Protein AF-A0A847W8N1-F1 (afdb_monomer)

Mean predicted aligned error: 19.08 Å

Structure (mmCIF, N/CA/C/O backbone):
data_AF-A0A847W8N1-F1
#
_entry.id   AF-A0A847W8N1-F1
#
loop_
_atom_site.group_PDB
_atom_site.id
_atom_site.type_symbol
_atom_site.label_atom_id
_atom_site.label_alt_id
_atom_site.label_comp_id
_atom_site.label_asym_id
_atom_site.label_entity_id
_atom_site.label_seq_id
_atom_site.pdbx_PDB_ins_code
_atom_site.Cartn_x
_atom_site.Cartn_y
_atom_site.Cartn_z
_atom_site.occupancy
_atom_site.B_iso_or_equiv
_atom_site.auth_seq_id
_atom_site.auth_comp_id
_atom_site.auth_asym_id
_atom_site.auth_atom_id
_atom_site.pdbx_PDB_model_num
ATOM 1 N N . MET A 1 1 ? -58.726 6.977 2.976 1.00 44.12 1 MET A N 1
ATOM 2 C CA . MET A 1 1 ? -58.778 5.597 3.512 1.00 44.12 1 MET A CA 1
ATOM 3 C C . MET A 1 1 ? -57.355 5.112 3.770 1.00 44.12 1 MET A C 1
ATOM 5 O O . MET A 1 1 ? -56.585 5.093 2.819 1.00 44.12 1 MET A O 1
ATOM 9 N N . PRO A 1 2 ? -56.977 4.783 5.018 1.00 51.75 2 PRO A N 1
ATOM 10 C CA . PRO A 1 2 ? -55.623 4.359 5.371 1.00 51.75 2 PRO A CA 1
ATOM 11 C C . PRO A 1 2 ? -55.558 2.843 5.627 1.00 51.75 2 PRO A C 1
ATOM 13 O O . PRO A 1 2 ? -56.457 2.283 6.257 1.00 51.75 2 PRO A O 1
ATOM 16 N N . 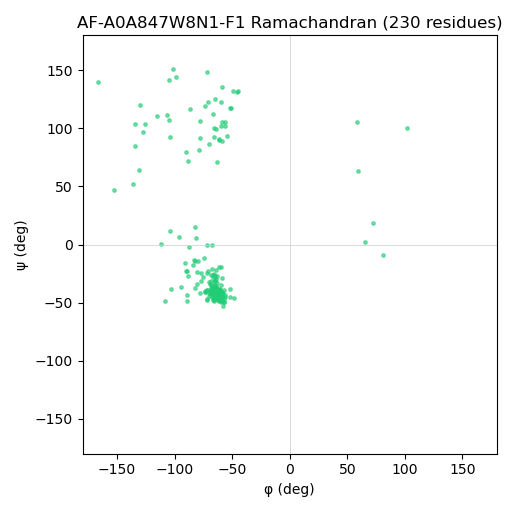ARG A 1 3 ? -54.483 2.159 5.214 1.00 38.06 3 ARG A N 1
ATOM 17 C CA . ARG A 1 3 ? -54.223 0.779 5.659 1.00 38.06 3 ARG A CA 1
ATOM 18 C C . ARG A 1 3 ? -52.762 0.562 6.072 1.00 38.06 3 ARG A C 1
ATOM 20 O O . ARG A 1 3 ? -51.872 0.432 5.249 1.00 38.06 3 ARG A O 1
ATOM 27 N N . LYS A 1 4 ? -52.626 0.516 7.402 1.00 44.75 4 LYS A N 1
ATOM 28 C CA . LYS A 1 4 ? -51.740 -0.281 8.268 1.00 44.75 4 LYS A CA 1
ATOM 29 C C . LYS A 1 4 ? -50.213 -0.191 8.114 1.00 44.75 4 LYS A C 1
ATOM 31 O O . LYS A 1 4 ? -49.600 -0.887 7.318 1.00 44.75 4 LYS A O 1
ATOM 36 N N . ARG A 1 5 ? -49.618 0.510 9.094 1.00 47.19 5 ARG A N 1
ATOM 37 C CA . ARG A 1 5 ? -48.349 0.129 9.744 1.00 47.19 5 ARG A CA 1
ATOM 38 C C . ARG A 1 5 ? -48.407 -1.338 10.166 1.00 47.19 5 ARG A C 1
ATOM 40 O O . ARG A 1 5 ? -49.353 -1.718 10.857 1.00 47.19 5 ARG A O 1
ATOM 47 N N . ASN A 1 6 ? -47.368 -2.098 9.841 1.00 37.38 6 ASN A N 1
ATOM 48 C CA . ASN A 1 6 ? -47.071 -3.351 10.516 1.00 37.38 6 ASN A CA 1
ATOM 49 C C . ASN A 1 6 ? -45.846 -3.125 11.407 1.00 37.38 6 ASN A C 1
ATOM 51 O O . ASN A 1 6 ? -44.753 -2.830 10.931 1.00 37.38 6 ASN A O 1
ATOM 55 N N . THR A 1 7 ? -46.079 -3.162 12.713 1.00 51.94 7 THR A N 1
ATOM 56 C CA . THR A 1 7 ? -45.054 -3.255 13.746 1.00 51.94 7 THR A CA 1
ATOM 57 C C . THR A 1 7 ? -45.001 -4.702 14.216 1.00 51.94 7 THR A C 1
ATOM 59 O O . THR A 1 7 ? -46.042 -5.355 14.275 1.00 51.94 7 THR A O 1
ATOM 62 N N . LYS A 1 8 ? -43.805 -5.110 14.657 1.00 43.88 8 LYS A N 1
ATOM 63 C CA . LYS A 1 8 ? -43.441 -6.339 15.386 1.00 43.88 8 LYS A CA 1
ATOM 64 C C . LYS A 1 8 ? -42.800 -7.419 14.525 1.00 43.88 8 LYS A C 1
ATOM 66 O O . LYS A 1 8 ? -43.501 -8.255 13.993 1.00 43.88 8 LYS A O 1
ATOM 71 N N . ASP A 1 9 ? -41.474 -7.469 14.620 1.00 46.38 9 ASP A N 1
ATOM 72 C CA . ASP A 1 9 ? -40.727 -8.719 14.754 1.00 46.38 9 ASP A CA 1
ATOM 73 C C . ASP A 1 9 ? -39.674 -8.538 15.857 1.00 46.38 9 ASP A C 1
ATOM 75 O O . ASP A 1 9 ? -38.529 -8.154 15.642 1.00 46.38 9 ASP A O 1
ATOM 79 N N . LYS A 1 10 ? -40.109 -8.748 17.102 1.00 52.22 10 LYS A N 1
ATOM 80 C CA . LYS A 1 10 ? -39.240 -9.006 18.261 1.00 52.22 10 LYS A CA 1
ATOM 81 C C . LYS A 1 10 ? -39.778 -10.235 18.990 1.00 52.22 10 LYS A C 1
ATOM 83 O O . LYS A 1 10 ? -40.238 -10.147 20.121 1.00 52.22 10 LYS A O 1
ATOM 88 N N . HI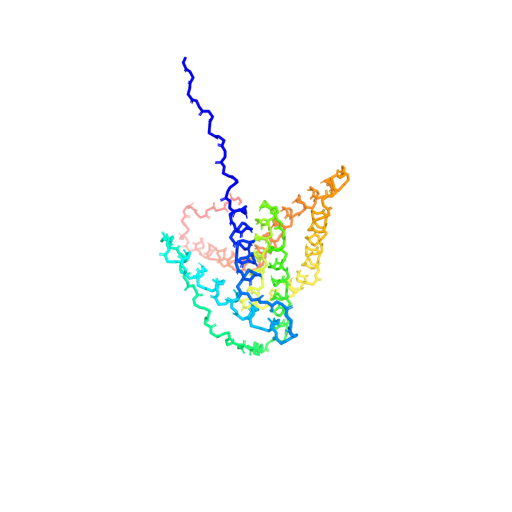S A 1 11 ? -39.758 -11.381 18.317 1.00 49.25 11 HIS A N 1
ATOM 89 C CA . HIS A 1 11 ? -40.086 -12.679 18.912 1.00 49.25 11 HIS A CA 1
ATOM 90 C C . HIS A 1 11 ? -39.077 -13.750 18.470 1.00 49.25 11 HIS A C 1
ATOM 92 O O . HIS A 1 11 ? -39.451 -14.807 17.989 1.00 49.25 11 HIS A O 1
ATOM 98 N N . GLY A 1 12 ? -37.780 -13.475 18.637 1.00 50.53 12 GLY A N 1
ATOM 99 C CA . GLY A 1 12 ? -36.733 -14.507 18.555 1.00 50.53 12 GLY A CA 1
ATOM 100 C C . GLY A 1 12 ? -36.215 -14.929 19.932 1.00 50.53 12 GLY A C 1
ATOM 101 O O . GLY A 1 12 ? -35.989 -16.103 20.193 1.00 50.53 12 GLY A O 1
ATOM 102 N N . THR A 1 13 ? -36.082 -13.977 20.858 1.00 55.59 13 THR A N 1
ATOM 103 C CA . THR A 1 13 ? -35.326 -14.196 22.100 1.00 55.59 13 THR A CA 1
ATOM 104 C C . THR A 1 13 ? -36.201 -14.628 23.280 1.00 55.59 13 THR A C 1
ATOM 106 O O . THR A 1 13 ? -35.797 -15.481 24.060 1.00 55.59 13 THR A O 1
ATOM 109 N N . GLY A 1 14 ? -37.429 -14.109 23.404 1.00 54.16 14 GLY A N 1
ATOM 110 C CA . GLY A 1 14 ? -38.296 -14.388 24.564 1.00 54.16 14 GLY A CA 1
ATOM 111 C C . GLY A 1 14 ? -38.837 -15.823 24.636 1.00 54.16 14 GLY A C 1
ATOM 112 O O . GLY A 1 14 ? -38.996 -16.368 25.726 1.00 54.16 14 GLY A O 1
ATOM 113 N N . ALA A 1 15 ? -39.076 -16.461 23.487 1.00 56.16 15 ALA A N 1
ATOM 114 C CA . ALA A 1 15 ? -39.586 -17.833 23.435 1.00 56.16 15 ALA A CA 1
ATOM 115 C C . ALA A 1 15 ? -38.540 -18.859 23.908 1.00 56.16 15 ALA A C 1
ATOM 117 O O . ALA A 1 15 ? -38.890 -19.833 24.573 1.00 56.16 15 ALA A O 1
ATOM 118 N N . ALA A 1 16 ? -37.256 -18.603 23.639 1.00 58.75 16 ALA A N 1
ATOM 119 C CA . ALA A 1 16 ? -36.157 -19.452 24.093 1.00 58.75 16 ALA A CA 1
ATOM 120 C C . ALA A 1 16 ? -36.001 -19.422 25.624 1.00 58.75 16 ALA A C 1
ATOM 122 O O . ALA A 1 16 ? -35.823 -20.469 26.247 1.00 58.75 16 ALA A O 1
ATOM 123 N N . PHE A 1 17 ? -36.147 -18.247 26.249 1.00 69.56 17 PHE A N 1
ATOM 124 C CA . PHE A 1 17 ? -36.075 -18.123 27.709 1.00 69.56 17 PHE A CA 1
ATOM 125 C C . PHE A 1 17 ? -37.263 -18.785 28.421 1.00 69.56 17 PHE A C 1
ATOM 127 O O . PHE A 1 17 ? -37.068 -19.426 29.451 1.00 69.56 17 PHE A O 1
ATOM 134 N N . LEU A 1 18 ? -38.476 -18.698 27.864 1.00 69.19 18 LEU A N 1
ATOM 135 C CA . LEU A 1 18 ? -39.655 -19.361 28.437 1.00 69.19 18 LEU A CA 1
ATOM 136 C C . LEU A 1 18 ? -39.581 -20.889 28.322 1.00 69.19 18 LEU A C 1
ATOM 138 O O . LEU A 1 18 ? -39.940 -21.584 29.270 1.00 69.19 18 LEU A O 1
ATOM 142 N N . ALA A 1 19 ? -39.064 -21.415 27.208 1.00 70.56 19 ALA A N 1
ATOM 143 C CA . ALA A 1 19 ? -38.835 -22.850 27.054 1.00 70.56 19 ALA A CA 1
ATOM 144 C C . ALA A 1 19 ? -37.790 -23.367 28.060 1.00 70.56 19 ALA A C 1
ATOM 146 O O . ALA A 1 19 ? -38.019 -24.378 28.720 1.00 70.56 19 ALA A O 1
ATOM 147 N N . ALA A 1 20 ? -36.683 -22.640 28.246 1.00 71.50 20 ALA A N 1
ATOM 148 C CA . ALA A 1 20 ? -35.660 -22.993 29.230 1.00 71.50 20 ALA A CA 1
ATOM 149 C C . ALA A 1 20 ? -36.192 -22.947 30.677 1.00 71.50 20 ALA A C 1
ATOM 151 O O . ALA A 1 20 ? -35.906 -23.845 31.469 1.00 71.50 20 ALA A O 1
ATOM 152 N N . ALA A 1 21 ? -37.007 -21.941 31.013 1.00 74.38 21 ALA A N 1
ATOM 153 C CA . ALA A 1 21 ? -37.626 -21.821 32.332 1.00 74.38 21 ALA A CA 1
ATOM 154 C C . ALA A 1 21 ? -38.646 -22.940 32.603 1.00 74.38 21 ALA A C 1
ATOM 156 O O . ALA A 1 21 ? -38.651 -23.514 33.690 1.00 74.38 21 ALA A O 1
ATOM 157 N N . ALA A 1 22 ? -39.469 -23.305 31.613 1.00 77.56 22 ALA A N 1
ATOM 158 C CA . ALA A 1 22 ? -40.431 -24.400 31.743 1.00 77.56 22 ALA A CA 1
ATOM 159 C C . ALA A 1 22 ? -39.737 -25.748 31.994 1.00 77.56 22 ALA A C 1
ATOM 161 O O . ALA A 1 22 ? -40.184 -26.523 32.837 1.00 77.56 22 ALA A O 1
ATOM 162 N N . VAL A 1 23 ? -38.606 -25.999 31.327 1.00 77.44 23 VAL A N 1
ATOM 163 C CA . VAL A 1 23 ? -37.791 -27.202 31.552 1.00 77.44 23 VAL A CA 1
ATOM 164 C C . VAL A 1 23 ? -37.236 -27.236 32.978 1.00 77.44 23 VAL A C 1
ATOM 166 O O . VAL A 1 23 ? -37.316 -28.274 33.627 1.00 77.44 23 VAL A O 1
ATOM 169 N N . TRP A 1 24 ? -36.754 -26.107 33.508 1.00 71.12 24 TRP A N 1
ATOM 170 C CA . TRP A 1 24 ? -36.280 -26.012 34.896 1.00 71.12 24 TRP A CA 1
ATOM 171 C C . TRP A 1 24 ? -37.383 -26.255 35.928 1.00 71.12 24 TRP A C 1
ATOM 173 O O . TRP A 1 24 ? -37.146 -26.925 36.931 1.00 71.12 24 TRP A O 1
ATOM 183 N N . VAL A 1 25 ? -38.594 -25.754 35.677 1.00 74.44 25 VAL A N 1
ATOM 184 C CA . VAL A 1 25 ? -39.738 -25.944 36.581 1.00 74.44 25 VAL A CA 1
ATOM 185 C C . VAL A 1 25 ? -40.221 -27.393 36.561 1.00 74.44 25 VAL A C 1
ATOM 187 O O . VAL A 1 25 ? -40.435 -27.970 37.623 1.00 74.44 25 VAL A O 1
ATOM 190 N N . VAL A 1 26 ? -40.333 -28.015 35.383 1.00 74.81 26 VAL A N 1
ATOM 191 C CA . VAL A 1 26 ? -40.704 -29.437 35.273 1.00 74.81 26 VAL A CA 1
ATOM 192 C C . VAL A 1 26 ? -39.637 -30.332 35.912 1.00 74.81 26 VAL A C 1
ATOM 194 O O . VAL A 1 26 ? -39.974 -31.301 36.590 1.00 74.81 26 VAL A O 1
ATOM 197 N N . TRP A 1 27 ? -38.358 -29.974 35.777 1.00 62.88 27 TRP A N 1
ATOM 198 C CA . TRP A 1 27 ? -37.252 -30.698 36.404 1.00 62.88 27 TRP A CA 1
ATOM 199 C C . TRP A 1 27 ? -37.239 -30.560 37.933 1.00 62.88 27 TRP A C 1
ATOM 201 O O . TRP A 1 27 ? -37.012 -31.543 38.635 1.00 62.88 27 TRP A O 1
ATOM 211 N N . ALA A 1 28 ? -37.540 -29.370 38.461 1.00 69.38 28 ALA A N 1
ATOM 212 C CA . ALA A 1 28 ? -37.643 -29.121 39.901 1.00 69.38 28 ALA A CA 1
ATOM 213 C C . ALA A 1 28 ? -38.844 -29.829 40.553 1.00 69.38 28 ALA A C 1
ATOM 215 O O . ALA A 1 28 ? -38.808 -30.122 41.746 1.00 69.38 28 ALA A O 1
ATOM 216 N N . LEU A 1 29 ? -39.902 -30.103 39.784 1.00 68.31 29 LEU A N 1
ATOM 217 C CA . LEU A 1 29 ? -41.145 -30.692 40.288 1.00 68.31 29 LEU A CA 1
ATOM 218 C C . LEU A 1 29 ? -41.130 -32.232 40.275 1.00 68.31 29 LEU A C 1
ATOM 220 O O . LEU A 1 29 ? -41.859 -32.854 41.042 1.00 68.31 29 LEU A O 1
ATOM 224 N N . LEU A 1 30 ? -40.289 -32.849 39.436 1.00 64.62 30 LEU A N 1
ATOM 225 C CA . LEU A 1 30 ? -40.191 -34.309 39.284 1.00 64.62 30 LEU A CA 1
ATOM 226 C C . LEU A 1 30 ? -39.165 -34.991 40.206 1.00 64.62 30 LEU A C 1
ATOM 228 O O . LEU A 1 30 ? -39.239 -36.207 40.365 1.00 64.62 30 LEU A O 1
ATOM 232 N N . PHE A 1 31 ? -38.227 -34.260 40.821 1.00 60.19 31 PHE A N 1
ATOM 233 C CA . PHE A 1 31 ? -37.170 -34.851 41.655 1.00 60.19 31 PHE A CA 1
ATOM 234 C C . PHE A 1 31 ? -37.056 -34.163 43.027 1.00 60.19 31 PHE A C 1
ATOM 236 O O . PHE A 1 31 ? -36.749 -32.973 43.077 1.00 60.19 31 PHE A O 1
ATOM 243 N N . PRO A 1 32 ? -37.243 -34.876 44.158 1.00 54.59 32 PRO A N 1
ATOM 244 C CA . PRO A 1 32 ? -37.007 -34.311 45.484 1.00 54.59 32 PRO A CA 1
ATOM 245 C C . PRO A 1 32 ? -35.509 -34.016 45.661 1.00 54.59 32 PRO A C 1
ATOM 247 O O . PRO A 1 32 ? -34.675 -34.922 45.689 1.00 54.59 32 PRO A O 1
ATOM 250 N N . LEU A 1 33 ? -35.159 -32.728 45.742 1.00 60.03 33 LEU A N 1
ATOM 251 C CA . LEU A 1 33 ? -33.788 -32.241 45.912 1.00 60.03 33 LEU A CA 1
ATOM 252 C C . LEU A 1 33 ? -33.221 -32.657 47.278 1.00 60.03 33 LEU A C 1
ATOM 254 O O . LEU A 1 33 ? -33.367 -31.919 48.249 1.00 60.03 33 LEU A O 1
ATOM 258 N N . TYR A 1 34 ? -32.533 -33.798 47.362 1.00 59.28 34 TYR A N 1
ATOM 259 C CA . TYR A 1 34 ? -31.692 -34.097 48.527 1.00 59.28 34 TYR A CA 1
ATOM 260 C C . TYR A 1 34 ? -30.504 -35.038 48.239 1.00 59.28 34 TYR A C 1
ATOM 262 O O . TYR A 1 34 ? -30.267 -35.965 49.001 1.00 59.28 34 TYR A O 1
ATOM 270 N N . GLN A 1 35 ? -29.718 -34.821 47.168 1.00 62.97 35 GLN A N 1
ATOM 271 C CA . GLN A 1 35 ? -28.328 -35.330 47.110 1.00 62.97 35 GLN A CA 1
ATOM 272 C C . GLN A 1 35 ? -27.469 -34.735 45.974 1.00 62.97 35 GLN A C 1
ATOM 274 O O . GLN A 1 35 ? -27.917 -34.571 44.841 1.00 62.97 35 GLN A O 1
ATOM 279 N N . ALA A 1 36 ? -26.198 -34.442 46.282 1.00 57.94 36 ALA A N 1
ATOM 280 C CA . ALA A 1 36 ? -25.273 -33.619 45.485 1.00 57.94 36 ALA A CA 1
ATOM 281 C C . ALA A 1 36 ? -24.740 -34.237 44.169 1.00 57.94 36 ALA A C 1
ATOM 283 O O . ALA A 1 36 ? -24.005 -33.571 43.445 1.00 57.94 36 ALA A O 1
ATOM 284 N N . TRP A 1 37 ? -25.113 -35.471 43.809 1.00 61.19 37 TRP A N 1
ATOM 285 C CA . TRP A 1 37 ? -24.660 -36.104 42.555 1.00 61.19 37 TRP A CA 1
ATOM 286 C C . TRP A 1 37 ? -25.454 -35.634 41.317 1.00 61.19 37 TRP A C 1
ATOM 288 O O . TRP A 1 37 ? -25.036 -35.823 40.175 1.00 61.19 37 TRP A O 1
ATOM 298 N N . HIS A 1 38 ? -26.596 -34.970 41.508 1.00 57.75 38 HIS A N 1
ATOM 299 C CA . HIS A 1 38 ? -27.513 -34.632 40.413 1.00 57.75 38 HIS A CA 1
ATOM 300 C C . HIS A 1 38 ? -27.145 -33.390 39.585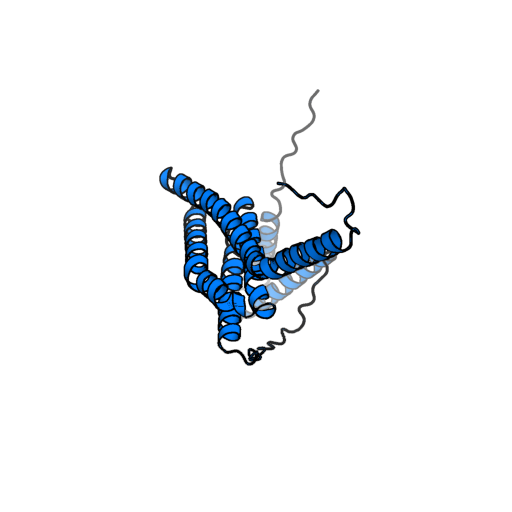 1.00 57.75 38 HIS A C 1
ATOM 302 O O . HIS A 1 38 ? -27.889 -33.036 38.675 1.00 57.75 38 HIS A O 1
ATOM 308 N N . PHE A 1 39 ? -25.992 -32.757 39.813 1.00 57.81 39 PHE A N 1
ATOM 309 C CA . PHE A 1 39 ? -25.554 -31.610 39.003 1.00 57.81 39 PHE A CA 1
ATOM 310 C C . PHE A 1 39 ? -24.838 -31.992 37.696 1.00 57.81 39 PHE A C 1
ATOM 312 O O . PHE A 1 39 ? -24.768 -31.173 36.783 1.00 57.81 39 PHE A O 1
ATOM 319 N N . ALA A 1 40 ? -24.350 -33.229 37.552 1.00 62.00 40 ALA A N 1
ATOM 320 C CA . ALA A 1 40 ? -23.610 -33.640 36.353 1.00 62.00 40 ALA A CA 1
ATOM 321 C C . ALA A 1 40 ? -24.518 -34.012 35.159 1.00 62.00 40 ALA A C 1
ATOM 323 O O . ALA A 1 40 ? -24.184 -33.749 34.005 1.00 62.00 40 ALA A O 1
ATOM 324 N N . LEU A 1 41 ? -25.690 -34.596 35.422 1.00 61.59 41 LEU A N 1
ATOM 325 C CA . LEU A 1 41 ? -26.613 -35.095 34.391 1.00 61.59 41 LEU A CA 1
ATOM 326 C C . LEU A 1 41 ? -27.352 -33.999 33.584 1.00 61.59 41 LEU A C 1
ATOM 328 O O . LEU A 1 41 ? -27.473 -34.156 32.366 1.00 61.59 41 LEU A O 1
ATOM 332 N N . PRO A 1 42 ? -27.804 -32.876 34.182 1.00 59.59 42 PRO A N 1
ATOM 333 C CA . PRO A 1 42 ? -28.495 -31.812 33.445 1.00 59.59 42 PRO A CA 1
ATOM 334 C C . PRO A 1 42 ? -27.596 -31.115 32.416 1.00 59.59 42 PRO A C 1
ATOM 336 O O . PRO A 1 42 ? -28.073 -30.674 31.370 1.00 59.59 42 PRO A O 1
ATOM 339 N N . LEU A 1 43 ? -26.286 -31.047 32.680 1.00 62.91 43 LEU A N 1
ATOM 340 C CA . LEU A 1 43 ? -25.322 -30.419 31.776 1.00 62.91 43 LEU A CA 1
ATOM 341 C C . LEU A 1 43 ? -25.188 -31.212 30.465 1.00 62.91 43 LEU A C 1
ATOM 343 O O . LEU A 1 43 ? -25.186 -30.633 29.380 1.00 62.91 43 LEU A O 1
ATOM 347 N N . ALA A 1 44 ? -25.158 -32.545 30.560 1.00 64.06 44 ALA A N 1
ATOM 348 C CA . ALA A 1 44 ? -25.084 -33.432 29.402 1.00 64.06 44 ALA A CA 1
ATOM 349 C C . ALA A 1 44 ? -26.378 -33.407 28.568 1.00 64.06 44 ALA A C 1
ATOM 351 O O . ALA A 1 44 ? -26.323 -33.345 27.338 1.00 64.06 44 ALA A O 1
ATOM 352 N N . PHE A 1 45 ? -27.544 -33.378 29.225 1.00 67.12 45 PHE A N 1
ATOM 353 C CA . PHE A 1 45 ? -28.837 -33.284 28.538 1.00 67.12 45 PHE A CA 1
ATOM 354 C C . PHE A 1 45 ? -29.037 -31.940 27.823 1.00 67.12 45 PHE A C 1
ATOM 356 O O . PHE A 1 45 ? -29.590 -31.913 26.725 1.00 67.12 45 PHE A O 1
ATOM 363 N N . SER A 1 46 ? -28.534 -30.839 28.390 1.00 60.91 46 SER A N 1
ATOM 364 C CA . SER A 1 46 ? -28.588 -29.510 27.765 1.00 60.91 46 SER A CA 1
ATOM 365 C C . SER A 1 46 ? -27.814 -29.454 26.442 1.00 60.91 46 SER A C 1
ATOM 367 O O . SER A 1 46 ? -28.324 -28.958 25.436 1.00 60.91 46 SER A O 1
ATOM 369 N N . ILE A 1 47 ? -26.615 -30.045 26.395 1.00 68.44 47 ILE A N 1
ATOM 370 C CA . ILE A 1 47 ? -25.794 -30.096 25.174 1.00 68.44 47 ILE A CA 1
ATOM 371 C C . ILE A 1 47 ? -26.487 -30.934 24.087 1.00 68.44 47 ILE A C 1
ATOM 373 O O . ILE A 1 47 ? -26.462 -30.577 22.906 1.00 68.44 47 ILE A O 1
ATOM 377 N N . LEU A 1 48 ? -27.141 -32.028 24.481 1.00 71.00 48 LEU A N 1
ATOM 378 C CA . LEU A 1 48 ? -27.832 -32.925 23.556 1.00 71.00 48 LEU A CA 1
ATOM 379 C C . LEU A 1 48 ? -29.122 -32.295 23.007 1.00 71.00 48 LEU A C 1
ATOM 381 O O . LEU A 1 48 ? -29.379 -32.358 21.804 1.00 71.00 48 LEU A O 1
ATOM 385 N N . ALA A 1 49 ? -29.882 -31.601 23.858 1.00 69.31 49 ALA A N 1
ATOM 386 C CA . ALA A 1 49 ? -31.057 -30.836 23.454 1.00 69.31 49 ALA A CA 1
ATOM 387 C C . ALA A 1 49 ? -30.688 -29.659 22.533 1.00 69.31 49 ALA A C 1
ATOM 389 O O . ALA A 1 49 ? -31.349 -29.448 21.518 1.00 69.31 49 ALA A O 1
ATOM 390 N N . ALA A 1 50 ? -29.595 -28.940 22.815 1.00 65.88 50 ALA A N 1
ATOM 391 C CA . ALA A 1 50 ? -29.102 -27.867 21.950 1.00 65.88 50 ALA A CA 1
ATOM 392 C C . ALA A 1 50 ? -28.700 -28.384 20.557 1.00 65.88 50 ALA A C 1
ATOM 394 O O . ALA A 1 50 ? -29.046 -27.769 19.547 1.00 65.88 50 ALA A O 1
ATOM 395 N N . ARG A 1 51 ? -28.040 -29.551 20.477 1.00 73.56 51 ARG A N 1
ATOM 396 C CA . ARG A 1 51 ? -27.716 -30.201 19.193 1.00 73.56 51 ARG A CA 1
ATOM 397 C C . ARG A 1 51 ? -28.962 -30.671 18.436 1.00 73.56 51 ARG A C 1
ATOM 399 O O . ARG A 1 51 ? -29.028 -30.520 17.215 1.00 73.56 51 ARG A O 1
ATOM 406 N N . ALA A 1 52 ? -29.969 -31.187 19.137 1.00 71.06 52 ALA A N 1
ATOM 407 C CA . ALA A 1 52 ? -31.239 -31.582 18.531 1.00 71.06 52 ALA A CA 1
ATOM 408 C C . ALA A 1 52 ? -32.013 -30.371 17.973 1.00 71.06 52 ALA A C 1
ATOM 410 O O . ALA A 1 52 ? -32.498 -30.419 16.847 1.00 71.06 52 ALA A O 1
ATOM 411 N N . VAL A 1 53 ? -32.054 -29.250 18.700 1.00 69.81 53 VAL A N 1
ATOM 412 C CA . VAL A 1 53 ? -32.693 -28.010 18.226 1.00 69.81 53 VAL A CA 1
ATOM 413 C C . VAL A 1 53 ? -31.932 -27.411 17.037 1.00 69.81 53 VAL A C 1
ATOM 415 O O . VAL A 1 53 ? -32.558 -27.050 16.043 1.00 69.81 53 VAL A O 1
ATOM 418 N N . ALA A 1 54 ? -30.596 -27.378 17.075 1.00 62.28 54 ALA A N 1
ATO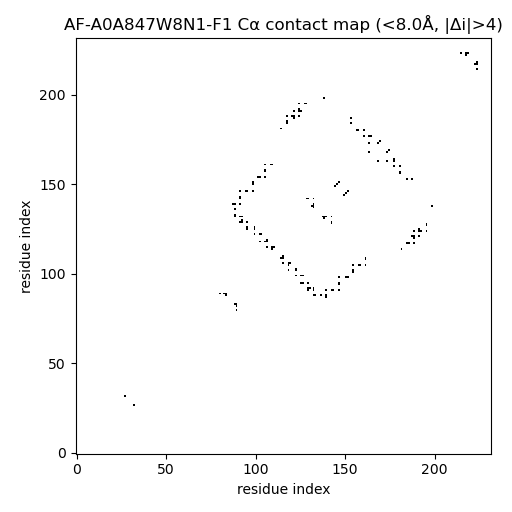M 419 C CA . ALA A 1 54 ? -29.780 -26.882 15.962 1.00 62.28 54 ALA A CA 1
ATOM 420 C C . ALA A 1 54 ? -29.940 -27.732 14.686 1.00 62.28 54 ALA A C 1
ATOM 422 O O . ALA A 1 54 ? -30.091 -27.187 13.593 1.00 62.28 54 ALA A O 1
ATOM 423 N N . SER A 1 55 ? -29.979 -29.063 14.817 1.00 65.25 55 SER A N 1
ATOM 424 C CA . SER A 1 55 ? -30.209 -29.966 13.676 1.00 65.25 55 SER A CA 1
ATOM 425 C C . SER A 1 55 ? -31.629 -29.860 13.108 1.00 65.25 55 SER A C 1
ATOM 427 O O . SER A 1 55 ? -31.819 -29.984 11.899 1.00 65.25 55 SER A O 1
ATOM 429 N N . PHE A 1 56 ? -32.626 -29.558 13.943 1.00 67.12 56 PHE A N 1
ATOM 430 C CA . PHE A 1 56 ? -34.006 -29.373 13.494 1.00 67.12 56 PHE A CA 1
ATOM 431 C C . PHE A 1 56 ? -34.241 -28.010 12.822 1.00 67.12 56 PHE A C 1
ATOM 433 O O . PHE A 1 56 ? -35.029 -27.924 11.882 1.00 67.12 56 PHE A O 1
ATOM 440 N N . ILE A 1 57 ? -33.522 -26.961 13.241 1.00 60.66 57 ILE A N 1
ATOM 441 C CA . ILE A 1 57 ? -33.518 -25.651 12.563 1.00 60.66 57 ILE A CA 1
ATOM 442 C C . ILE A 1 57 ? -32.829 -25.764 11.193 1.00 60.66 57 ILE A C 1
ATOM 444 O O . ILE A 1 57 ? -33.378 -25.282 10.204 1.00 60.66 57 ILE A O 1
ATOM 448 N N . ARG A 1 58 ? -31.715 -26.509 11.101 1.00 54.94 58 ARG A N 1
ATOM 449 C CA . ARG A 1 58 ? -31.022 -26.820 9.833 1.00 54.94 58 ARG A CA 1
ATOM 450 C C . ARG A 1 58 ? -31.887 -27.648 8.866 1.00 54.94 58 ARG A C 1
ATOM 452 O O . ARG A 1 58 ? -31.732 -27.532 7.660 1.00 54.94 58 ARG A O 1
ATOM 459 N N . LYS A 1 59 ? -32.845 -28.439 9.374 1.00 54.06 59 LYS A N 1
ATOM 460 C CA . LYS A 1 59 ? -33.779 -29.248 8.562 1.00 54.06 59 LYS A CA 1
ATOM 461 C C . LYS A 1 59 ? -34.994 -28.466 8.029 1.00 54.06 59 LYS A C 1
ATOM 463 O O . LYS A 1 59 ? -35.695 -28.977 7.161 1.00 54.06 59 LYS A O 1
ATOM 468 N N . LYS A 1 60 ? -35.285 -27.262 8.544 1.00 52.03 60 LYS A N 1
ATOM 469 C CA . LYS A 1 60 ? -36.530 -26.526 8.236 1.00 52.03 60 LYS A CA 1
ATOM 470 C C . LYS A 1 60 ? -36.336 -25.249 7.406 1.00 52.03 60 LYS A C 1
ATOM 472 O O . LYS A 1 60 ? -37.326 -24.591 7.101 1.00 52.03 60 LYS A O 1
ATOM 477 N N . HIS A 1 61 ? -35.106 -24.917 7.021 1.00 38.84 61 HIS A N 1
ATOM 478 C CA . HIS A 1 61 ? -34.806 -23.766 6.172 1.00 38.84 61 HIS A CA 1
ATOM 479 C C . HIS A 1 61 ? -33.957 -24.227 4.976 1.00 38.84 61 HIS A C 1
ATOM 481 O O . HIS A 1 61 ? -32.753 -24.409 5.135 1.00 38.84 61 HIS A O 1
ATOM 487 N N . PRO A 1 62 ? -34.558 -24.486 3.801 1.00 43.84 62 PRO A N 1
ATOM 488 C CA . PRO A 1 62 ? -33.798 -24.664 2.576 1.00 43.84 62 PRO A CA 1
ATOM 489 C C . PRO A 1 62 ? -33.402 -23.264 2.095 1.00 43.84 62 PRO A C 1
ATOM 491 O O . PRO A 1 62 ? -34.191 -22.578 1.453 1.00 43.84 62 PRO A O 1
ATOM 494 N N . SER A 1 63 ? -32.230 -22.790 2.514 1.00 40.31 63 SER A N 1
ATOM 495 C CA . SER A 1 63 ? -31.565 -21.657 1.873 1.00 40.31 63 SER A CA 1
ATOM 496 C C . SER A 1 63 ? -30.730 -22.200 0.723 1.00 40.31 63 SER A C 1
ATOM 498 O O . SER A 1 63 ? -29.841 -23.022 0.933 1.00 40.31 63 SER A O 1
ATOM 500 N N . GLU A 1 64 ? -31.110 -21.772 -0.473 1.00 46.03 64 GLU A N 1
ATOM 501 C CA . GLU A 1 64 ? -30.413 -21.979 -1.734 1.00 46.03 64 GLU A CA 1
ATOM 502 C C . GLU A 1 64 ? -28.994 -21.388 -1.657 1.00 46.03 64 GLU A C 1
ATOM 504 O O . GLU A 1 64 ? -28.794 -20.288 -1.143 1.00 46.03 64 GLU A O 1
ATOM 509 N N . ASP A 1 65 ? -28.048 -22.179 -2.163 1.00 47.59 65 ASP A N 1
ATOM 510 C CA . ASP A 1 65 ? -26.732 -21.810 -2.685 1.00 47.59 65 ASP A CA 1
ATOM 511 C C . ASP A 1 65 ? -25.761 -21.085 -1.737 1.00 47.59 65 ASP A C 1
ATOM 513 O O . ASP A 1 65 ? -25.281 -19.984 -2.002 1.00 47.59 65 ASP A O 1
ATOM 517 N N . GLU A 1 66 ? -25.375 -21.771 -0.663 1.00 45.91 66 GLU A N 1
ATOM 518 C CA . GLU A 1 66 ? -24.029 -21.630 -0.103 1.00 45.91 66 GLU A CA 1
ATOM 519 C C . GLU A 1 66 ? -23.245 -22.883 -0.503 1.00 45.91 66 GLU A C 1
ATOM 521 O O . GLU A 1 66 ? -23.504 -23.975 0.003 1.00 45.91 66 GLU A O 1
ATOM 526 N N . GLU A 1 67 ? -22.315 -22.741 -1.450 1.00 45.69 67 GLU A N 1
ATOM 527 C CA . GLU A 1 67 ? -21.282 -23.747 -1.683 1.00 45.69 67 GLU A CA 1
ATOM 528 C C . GLU A 1 67 ? -20.527 -23.954 -0.363 1.00 45.69 67 GLU A C 1
ATOM 530 O O . GLU A 1 67 ? -19.721 -23.129 0.072 1.00 45.69 67 GLU A O 1
ATOM 535 N N . GLU A 1 68 ? -20.864 -25.056 0.308 1.00 37.78 68 GLU A N 1
ATOM 536 C CA . GLU A 1 68 ? -20.168 -25.605 1.461 1.00 37.78 68 GLU A CA 1
ATOM 537 C C . GLU A 1 68 ? -18.745 -25.942 0.999 1.00 37.78 68 GLU A C 1
ATOM 539 O O . GLU A 1 68 ? -18.476 -27.026 0.485 1.00 37.78 68 GLU A O 1
ATOM 544 N N . TYR A 1 69 ? -17.834 -24.972 1.134 1.00 46.38 69 TYR A N 1
ATOM 545 C CA . TYR A 1 69 ? -16.399 -25.220 1.141 1.00 46.38 69 TYR A CA 1
ATOM 546 C C . TYR A 1 69 ? -16.127 -26.128 2.337 1.00 46.38 69 TYR A C 1
ATOM 548 O O . TYR A 1 69 ? -15.961 -25.682 3.476 1.00 46.38 69 TYR A O 1
ATOM 556 N N . GLU A 1 70 ? -1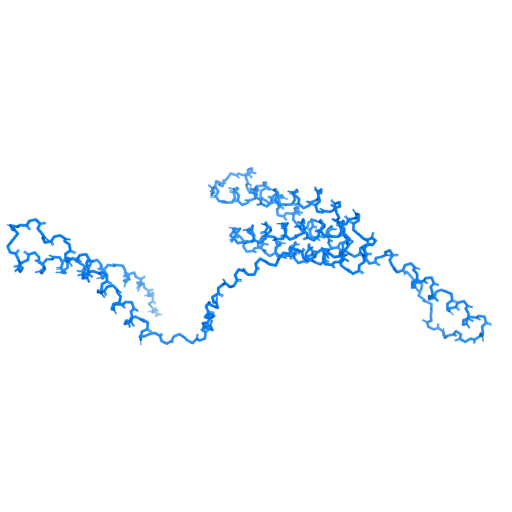6.172 -27.428 2.070 1.00 51.31 70 GLU A N 1
ATOM 557 C CA . GLU A 1 70 ? -15.639 -28.455 2.940 1.00 51.31 70 GLU A CA 1
ATOM 558 C C . GLU A 1 70 ? -14.199 -28.026 3.252 1.00 51.31 70 GLU A C 1
ATOM 560 O O . GLU A 1 70 ? -13.409 -27.844 2.320 1.00 51.31 70 GLU A O 1
ATOM 565 N N . PRO A 1 71 ? -13.839 -27.748 4.519 1.00 44.84 71 PRO A N 1
ATOM 566 C CA . PRO A 1 71 ? -12.467 -27.412 4.823 1.00 44.84 71 PRO A CA 1
ATOM 567 C C . PRO A 1 71 ? -11.654 -28.668 4.534 1.00 44.84 71 PRO A C 1
ATOM 569 O O . PRO A 1 71 ? -11.629 -29.598 5.346 1.00 44.84 71 PRO A O 1
ATOM 572 N N . GLU A 1 72 ? -10.996 -28.691 3.373 1.00 54.50 72 GLU A N 1
ATOM 573 C CA . GLU A 1 72 ? -9.892 -29.602 3.131 1.00 54.50 72 GLU A CA 1
ATOM 574 C C . GLU A 1 72 ? -9.006 -29.553 4.381 1.00 54.50 72 GLU A C 1
ATOM 576 O O . GLU A 1 72 ? -8.732 -28.456 4.897 1.00 54.50 72 GLU A O 1
ATOM 581 N N . PRO A 1 73 ? -8.605 -30.710 4.938 1.00 46.44 73 PRO A N 1
ATOM 582 C CA . PRO A 1 73 ? -7.707 -30.720 6.075 1.00 46.44 73 PRO A CA 1
ATOM 583 C C . PRO A 1 73 ? -6.519 -29.854 5.691 1.00 46.44 73 PRO A C 1
ATOM 585 O O . PRO A 1 73 ? -5.848 -30.149 4.707 1.00 46.44 73 PRO A O 1
ATOM 588 N N . ALA A 1 74 ? -6.319 -28.765 6.439 1.00 52.50 74 ALA A N 1
ATOM 589 C CA . ALA A 1 74 ? -5.236 -27.828 6.230 1.00 52.50 74 ALA A CA 1
ATOM 590 C C . ALA A 1 74 ? -3.924 -28.611 6.246 1.00 52.50 74 ALA A C 1
ATOM 592 O O . ALA A 1 74 ? -3.329 -28.854 7.302 1.00 52.50 74 ALA A O 1
ATOM 593 N N . VAL A 1 75 ? -3.478 -29.018 5.059 1.00 41.09 75 VAL A N 1
ATOM 594 C CA . VAL A 1 75 ? -2.109 -29.410 4.827 1.00 41.09 75 VAL A CA 1
ATOM 595 C C . VAL A 1 75 ? -1.362 -28.119 5.086 1.00 41.09 75 VAL A C 1
ATOM 597 O O . VAL A 1 75 ? -1.348 -27.198 4.274 1.00 41.09 75 VAL A O 1
ATOM 600 N N . LYS A 1 76 ? -0.793 -28.018 6.287 1.00 50.50 76 LYS A N 1
ATOM 601 C CA . LYS A 1 76 ? 0.313 -27.114 6.564 1.00 50.50 76 LYS A CA 1
ATOM 602 C C . LYS A 1 76 ? 1.476 -27.577 5.692 1.00 50.50 76 LYS A C 1
ATOM 604 O O . LYS A 1 76 ? 2.456 -28.115 6.197 1.00 50.50 76 LYS A O 1
ATOM 609 N N . THR A 1 77 ? 1.372 -27.370 4.386 1.00 39.56 77 THR A N 1
ATOM 610 C CA . THR A 1 77 ? 2.542 -27.236 3.545 1.00 39.56 77 THR A CA 1
ATOM 611 C C . THR A 1 77 ? 3.110 -25.893 3.960 1.00 39.56 77 THR A C 1
ATOM 613 O O . THR A 1 77 ? 2.762 -24.840 3.435 1.00 39.56 77 THR A O 1
ATOM 616 N N . GLN A 1 78 ? 3.936 -25.920 5.004 1.00 48.06 78 GLN A N 1
ATOM 617 C CA . GLN A 1 78 ? 5.038 -24.984 5.067 1.00 48.06 78 GLN A CA 1
ATOM 618 C C . GLN A 1 78 ? 5.833 -25.275 3.798 1.00 48.06 78 GLN A C 1
ATOM 620 O O . GLN A 1 78 ? 6.659 -26.183 3.771 1.00 48.06 78 GLN A O 1
ATOM 625 N N . GLU A 1 79 ? 5.484 -24.597 2.705 1.00 54.53 79 GLU A N 1
ATOM 626 C CA . GLU A 1 79 ? 6.403 -24.462 1.596 1.00 54.53 79 GLU A CA 1
ATOM 627 C C . GLU A 1 79 ? 7.608 -23.760 2.208 1.00 54.53 79 GLU A C 1
ATOM 629 O O . GLU A 1 79 ? 7.559 -22.564 2.512 1.00 54.53 79 GLU A O 1
ATOM 634 N N . GLU A 1 80 ? 8.663 -24.525 2.494 1.00 56.84 80 GLU A N 1
ATOM 635 C CA . GLU A 1 80 ? 9.977 -23.930 2.669 1.00 56.84 80 GLU A CA 1
ATOM 636 C C . GLU A 1 80 ? 10.158 -22.956 1.505 1.00 56.84 80 GLU A C 1
ATOM 638 O O . GLU A 1 80 ? 9.822 -23.327 0.371 1.00 56.84 80 GLU A O 1
ATOM 643 N N . PRO A 1 81 ? 10.589 -21.705 1.755 1.00 55.44 81 PRO A N 1
ATOM 644 C CA . PRO A 1 81 ? 10.802 -20.762 0.676 1.00 55.44 81 PRO A CA 1
ATOM 645 C C . PRO A 1 81 ? 11.789 -21.428 -0.272 1.00 55.44 81 PRO A C 1
ATOM 647 O O . PRO A 1 81 ? 12.965 -21.582 0.059 1.00 55.44 81 PRO A O 1
ATOM 650 N N . LYS A 1 82 ? 11.286 -21.907 -1.414 1.00 58.56 82 LYS A N 1
ATOM 651 C CA . LYS A 1 82 ? 12.126 -22.418 -2.483 1.00 58.56 82 LYS A CA 1
ATOM 652 C C . LYS A 1 82 ? 13.007 -21.245 -2.845 1.00 58.56 82 LYS A C 1
ATOM 654 O O . LYS A 1 82 ? 12.511 -20.265 -3.393 1.00 58.56 82 LYS A O 1
ATOM 659 N N . SER A 1 83 ? 14.267 -21.322 -2.435 1.00 70.44 83 SER A N 1
ATOM 660 C CA . SER 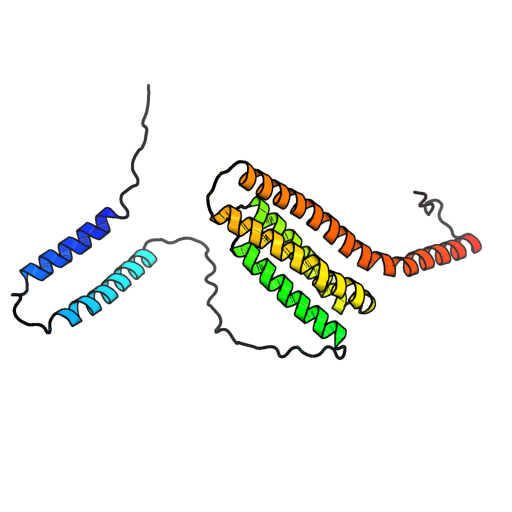A 1 83 ? 15.214 -20.277 -2.753 1.00 70.44 83 SER A CA 1
ATOM 661 C C . SER A 1 83 ? 15.280 -20.197 -4.266 1.00 70.44 83 SER A C 1
ATOM 663 O O . SER A 1 83 ? 15.546 -21.195 -4.940 1.00 70.44 83 SER A O 1
ATOM 665 N N . THR A 1 84 ? 14.996 -19.017 -4.797 1.00 72.38 84 THR A N 1
ATOM 666 C CA . THR A 1 84 ? 15.019 -18.725 -6.233 1.00 72.38 84 THR A CA 1
ATOM 667 C C . THR A 1 84 ? 16.439 -18.785 -6.809 1.00 72.38 84 THR A C 1
ATOM 669 O O . THR A 1 84 ? 16.639 -18.568 -8.000 1.00 72.38 84 THR A O 1
ATOM 672 N N . GLY A 1 85 ? 17.447 -19.071 -5.974 1.00 74.81 85 GLY A N 1
ATOM 673 C CA . GLY A 1 85 ? 18.863 -18.968 -6.313 1.00 74.81 85 GLY A CA 1
ATOM 674 C C . GLY A 1 85 ? 19.391 -17.535 -6.219 1.00 74.81 85 GLY A C 1
ATOM 675 O O . GLY A 1 85 ? 20.604 -17.340 -6.265 1.00 74.81 85 GLY A O 1
ATOM 676 N N . ASN A 1 86 ? 18.507 -16.546 -6.026 1.00 84.69 86 ASN A N 1
ATOM 677 C CA . ASN A 1 86 ? 18.852 -15.155 -5.773 1.00 84.69 86 ASN A CA 1
ATOM 678 C C . ASN A 1 86 ? 18.390 -14.747 -4.355 1.00 84.69 86 ASN A C 1
ATOM 680 O O . ASN A 1 86 ? 17.189 -14.602 -4.115 1.00 84.69 86 ASN A O 1
ATOM 684 N N . PRO A 1 87 ? 19.321 -14.511 -3.410 1.00 88.25 87 PRO A N 1
ATOM 685 C CA . PRO A 1 87 ? 18.963 -14.153 -2.041 1.00 88.25 87 PRO A CA 1
ATOM 686 C C . PRO A 1 87 ? 18.241 -12.802 -1.941 1.00 88.25 87 PRO A C 1
ATOM 688 O O . PRO A 1 87 ? 17.462 -12.602 -1.013 1.00 88.25 87 PRO A O 1
ATOM 691 N N . GLU A 1 88 ? 18.473 -11.867 -2.867 1.00 87.81 88 GLU A N 1
ATOM 692 C CA . GLU A 1 88 ? 17.777 -10.577 -2.860 1.00 87.81 88 GLU A CA 1
ATOM 693 C C . GLU A 1 88 ? 16.321 -10.717 -3.301 1.00 87.81 88 GLU A C 1
ATOM 695 O O . GLU A 1 88 ? 15.437 -10.123 -2.680 1.00 87.81 88 GLU A O 1
ATOM 700 N N . LEU A 1 89 ? 16.066 -11.554 -4.309 1.00 90.62 89 LEU A N 1
ATOM 701 C CA . LEU A 1 89 ? 14.713 -11.888 -4.745 1.00 90.62 89 LEU A CA 1
ATOM 702 C C . LEU A 1 89 ? 13.942 -12.596 -3.625 1.00 90.62 89 LEU A C 1
ATOM 704 O O . LEU A 1 89 ? 12.838 -12.183 -3.280 1.00 90.62 89 LEU A O 1
ATOM 708 N N . ASP A 1 90 ? 14.550 -13.596 -2.982 1.00 92.00 90 ASP A N 1
ATOM 709 C CA . ASP A 1 90 ? 13.927 -14.322 -1.868 1.00 92.00 90 ASP A CA 1
ATOM 710 C C . ASP A 1 90 ? 13.528 -13.386 -0.713 1.00 92.00 90 ASP A C 1
ATOM 712 O O . ASP A 1 90 ? 12.463 -13.546 -0.107 1.00 92.00 90 ASP A O 1
ATOM 716 N N . LEU A 1 91 ? 14.369 -12.389 -0.412 1.00 92.19 91 LEU A N 1
ATOM 717 C CA . LEU A 1 91 ? 14.072 -11.371 0.595 1.00 92.19 91 LEU A CA 1
ATOM 718 C C . LEU A 1 91 ? 12.898 -10.485 0.178 1.00 92.19 91 LEU A C 1
ATOM 720 O O . LEU A 1 91 ? 11.984 -10.300 0.980 1.00 92.19 91 LEU A O 1
ATOM 724 N N . VAL A 1 92 ? 12.887 -9.987 -1.060 1.00 93.06 92 VAL A N 1
ATOM 725 C CA . VAL A 1 92 ? 11.788 -9.163 -1.589 1.00 93.06 92 VAL A CA 1
ATOM 726 C C . VAL A 1 92 ? 10.465 -9.925 -1.558 1.00 93.06 92 VAL A C 1
ATOM 728 O O . VAL A 1 92 ? 9.467 -9.396 -1.073 1.00 93.06 92 VAL A O 1
ATOM 731 N N . LEU A 1 93 ? 10.447 -11.187 -1.989 1.00 94.25 93 LEU A N 1
ATOM 732 C CA . LEU A 1 93 ? 9.236 -12.010 -1.972 1.00 94.25 93 LEU A CA 1
ATOM 733 C C . LEU A 1 93 ? 8.749 -12.276 -0.548 1.00 94.25 93 LEU A C 1
ATOM 735 O O . LEU A 1 93 ? 7.547 -12.249 -0.277 1.00 94.25 93 LEU A O 1
ATOM 739 N N . LYS A 1 94 ? 9.670 -12.506 0.390 1.00 95.00 94 LYS A N 1
ATOM 740 C CA . LYS A 1 94 ? 9.332 -12.690 1.803 1.00 95.00 94 LYS A CA 1
ATOM 741 C C . LYS A 1 94 ? 8.765 -11.410 2.425 1.00 95.00 94 LYS A C 1
ATOM 743 O O . LYS A 1 94 ? 7.733 -11.473 3.094 1.00 95.00 94 LYS A O 1
ATOM 748 N N . GLU A 1 95 ? 9.423 -10.272 2.220 1.00 94.06 95 GLU A N 1
ATOM 749 C CA . GLU A 1 95 ? 8.974 -8.959 2.704 1.00 94.06 95 GLU A CA 1
ATOM 750 C C . GLU A 1 95 ? 7.627 -8.574 2.078 1.00 94.06 95 GLU A C 1
ATOM 752 O O . GLU A 1 95 ? 6.721 -8.128 2.782 1.00 94.06 95 GLU A O 1
ATOM 757 N N . GLY A 1 96 ? 7.453 -8.841 0.782 1.00 95.31 96 GLY A N 1
ATOM 758 C CA . GLY A 1 96 ? 6.209 -8.628 0.052 1.00 95.31 96 GLY A CA 1
ATOM 759 C C . GLY A 1 96 ? 5.056 -9.462 0.602 1.00 95.31 96 GLY A C 1
ATOM 760 O O . GLY A 1 96 ? 3.999 -8.916 0.916 1.00 95.31 96 GLY A O 1
ATOM 761 N N . LYS A 1 97 ? 5.266 -10.767 0.826 1.00 96.50 97 LYS A N 1
ATOM 762 C CA . LYS A 1 97 ? 4.267 -11.649 1.460 1.00 96.50 97 LYS A CA 1
ATOM 763 C C . LYS A 1 97 ? 3.872 -11.162 2.854 1.00 96.50 97 LYS A C 1
ATOM 765 O O . LYS A 1 97 ? 2.691 -11.190 3.200 1.00 96.50 97 LYS A O 1
ATOM 770 N N . LEU A 1 98 ? 4.835 -10.695 3.650 1.00 96.88 98 LEU A N 1
ATOM 771 C CA . LEU A 1 98 ? 4.559 -10.139 4.976 1.00 96.88 98 LEU A CA 1
ATOM 772 C C . LEU A 1 98 ? 3.719 -8.858 4.883 1.00 96.88 98 LEU A C 1
ATOM 774 O O . LEU A 1 98 ? 2.725 -8.728 5.598 1.00 96.88 98 LEU A O 1
ATOM 778 N N . ALA A 1 99 ? 4.072 -7.943 3.978 1.00 95.44 99 ALA A N 1
ATOM 779 C CA . ALA A 1 99 ? 3.318 -6.713 3.757 1.00 95.44 99 ALA A CA 1
ATOM 780 C C . ALA A 1 99 ? 1.875 -7.000 3.300 1.00 95.44 99 ALA A C 1
ATOM 782 O O . ALA A 1 99 ? 0.932 -6.437 3.857 1.00 95.44 99 ALA A O 1
ATOM 783 N N . LEU A 1 100 ? 1.691 -7.919 2.347 1.00 97.81 100 LEU A N 1
ATOM 784 C CA . LEU A 1 100 ? 0.374 -8.352 1.866 1.00 97.81 100 LEU A CA 1
ATOM 785 C C . LEU A 1 100 ? -0.462 -9.000 2.975 1.00 97.81 100 LEU A C 1
ATOM 787 O O . LEU A 1 100 ? -1.652 -8.711 3.095 1.00 97.81 100 LEU A O 1
ATOM 791 N N . SER A 1 101 ? 0.158 -9.820 3.826 1.00 98.00 101 SER A N 1
ATOM 792 C CA . SER A 1 101 ? -0.509 -10.418 4.986 1.00 98.00 101 SER A CA 1
ATOM 793 C C . SER A 1 101 ? -1.014 -9.353 5.967 1.00 98.00 101 SER A C 1
ATOM 795 O O . SER A 1 101 ? -2.155 -9.426 6.427 1.00 98.00 101 SER A O 1
ATOM 797 N N . GLU A 1 102 ? -0.200 -8.343 6.283 1.00 97.81 102 GLU A N 1
ATOM 798 C CA . GLU A 1 102 ? -0.613 -7.248 7.173 1.00 97.81 102 GLU A CA 1
ATOM 799 C C . GLU A 1 102 ? -1.722 -6.385 6.564 1.00 97.81 102 GLU A C 1
ATOM 801 O O . GLU A 1 102 ? -2.683 -6.034 7.255 1.00 97.81 102 GLU A O 1
ATOM 806 N N . LEU A 1 103 ? -1.643 -6.078 5.267 1.00 97.50 103 LEU A N 1
ATOM 807 C CA . LEU A 1 103 ? -2.721 -5.374 4.575 1.00 97.50 103 LEU A CA 1
ATOM 808 C C . LEU A 1 103 ? -4.017 -6.197 4.553 1.00 97.50 103 LEU A C 1
ATOM 810 O O . LEU A 1 103 ? -5.091 -5.640 4.775 1.00 97.50 103 LEU A O 1
ATOM 814 N N . GLY A 1 104 ? -3.934 -7.514 4.347 1.00 97.44 104 GLY A N 1
ATOM 815 C CA . GLY A 1 104 ? -5.083 -8.420 4.411 1.00 97.44 104 GLY A CA 1
ATOM 816 C C . GLY A 1 104 ? -5.738 -8.433 5.795 1.00 97.44 104 GLY A C 1
ATOM 817 O O . GLY A 1 104 ? -6.964 -8.363 5.912 1.00 97.44 104 GLY A O 1
ATOM 818 N N . ARG A 1 105 ? -4.930 -8.424 6.863 1.00 97.75 105 ARG A N 1
ATOM 819 C CA . ARG A 1 105 ? -5.420 -8.280 8.243 1.00 97.75 105 ARG A CA 1
ATOM 820 C C . ARG A 1 105 ? -6.137 -6.942 8.451 1.00 97.75 105 ARG A C 1
ATOM 822 O O . ARG A 1 105 ? -7.210 -6.911 9.051 1.00 97.75 105 ARG A O 1
ATOM 829 N N . LEU A 1 106 ? -5.568 -5.846 7.949 1.00 97.00 106 LEU A N 1
ATOM 830 C CA . LEU A 1 106 ? -6.173 -4.512 8.013 1.00 97.00 106 LEU A CA 1
ATOM 831 C C . LEU A 1 106 ? -7.486 -4.431 7.227 1.00 97.00 106 LEU A C 1
ATOM 833 O O . LEU A 1 106 ? -8.461 -3.870 7.721 1.00 97.00 106 LEU A O 1
ATOM 837 N N . TYR A 1 107 ? -7.539 -5.036 6.040 1.00 96.88 107 TYR A N 1
ATOM 838 C CA . TYR A 1 107 ? -8.756 -5.141 5.237 1.00 96.88 107 TYR A CA 1
ATOM 839 C C . TYR A 1 107 ? -9.888 -5.848 5.997 1.00 96.88 107 TYR A C 1
ATOM 841 O O . TYR A 1 107 ? -11.040 -5.407 5.952 1.00 96.88 107 TYR A O 1
ATOM 849 N N . ALA A 1 108 ? -9.564 -6.921 6.724 1.00 96.25 108 ALA A N 1
ATOM 850 C CA . ALA A 1 108 ? -10.534 -7.639 7.543 1.00 96.25 108 ALA A CA 1
ATOM 851 C C . ALA A 1 108 ? -11.022 -6.815 8.751 1.00 96.25 108 ALA A C 1
ATOM 853 O O . ALA A 1 108 ? -12.192 -6.920 9.117 1.00 96.25 108 ALA A O 1
ATOM 854 N N . ALA A 1 109 ? -10.149 -5.994 9.348 1.00 94.38 109 ALA A N 1
ATOM 855 C CA . ALA A 1 109 ? -10.447 -5.198 10.542 1.00 94.38 109 ALA A CA 1
ATOM 856 C C . ALA A 1 109 ? -11.279 -3.931 10.263 1.00 94.38 109 ALA A C 1
ATOM 858 O O . ALA A 1 109 ? -12.216 -3.627 11.002 1.00 94.38 109 ALA A O 1
ATOM 859 N N . ILE A 1 110 ? -10.967 -3.203 9.187 1.00 93.25 110 ILE A N 1
ATOM 860 C CA . ILE A 1 110 ? -11.599 -1.915 8.868 1.00 93.25 110 ILE A CA 1
ATOM 861 C C . ILE A 1 110 ? -13.080 -2.115 8.571 1.00 93.25 110 ILE A C 1
ATOM 863 O O . ILE A 1 110 ? -13.412 -2.847 7.660 1.00 93.25 110 ILE A O 1
ATOM 867 N N . ASN A 1 111 ? -13.997 -1.420 9.247 1.00 90.31 111 ASN A N 1
ATOM 868 C CA . ASN A 1 111 ? -15.439 -1.631 9.029 1.00 90.31 111 ASN A CA 1
ATOM 869 C C . ASN A 1 111 ? -16.063 -0.734 7.946 1.00 90.31 111 ASN A C 1
ATOM 871 O O . ASN A 1 111 ? -17.099 -1.089 7.384 1.00 90.31 111 ASN A O 1
ATOM 875 N N . LYS A 1 112 ? -15.453 0.418 7.626 1.00 93.56 112 LYS A N 1
ATOM 876 C CA . LYS A 1 112 ? -15.994 1.365 6.637 1.00 93.56 112 LYS A CA 1
ATOM 877 C C . LYS A 1 112 ? -15.806 0.827 5.204 1.00 93.56 112 LYS A C 1
ATOM 879 O O . LYS A 1 112 ? -14.654 0.669 4.787 1.00 93.56 112 LYS A O 1
ATOM 884 N N . PRO A 1 113 ? -16.883 0.595 4.422 1.00 94.81 113 PRO A N 1
ATOM 885 C CA . PRO A 1 113 ? -16.790 -0.008 3.086 1.00 94.81 113 PRO A CA 1
ATOM 886 C C . PRO A 1 113 ? -15.864 0.747 2.127 1.00 94.81 113 PRO A C 1
ATOM 888 O O . PRO A 1 113 ? -15.029 0.145 1.458 1.00 94.81 113 PRO A O 1
ATOM 891 N N . ASP A 1 114 ? -15.954 2.074 2.111 1.00 95.38 114 ASP A N 1
ATOM 892 C CA . ASP A 1 114 ? -15.188 2.922 1.193 1.00 95.38 114 ASP A CA 1
ATOM 893 C C . ASP A 1 114 ? -13.679 2.835 1.464 1.00 95.38 114 ASP A C 1
ATOM 895 O O . ASP A 1 114 ? -12.859 2.965 0.557 1.00 95.38 114 ASP A O 1
ATOM 899 N N . VAL A 1 115 ? -13.293 2.622 2.724 1.00 95.50 115 VAL A N 1
ATOM 900 C CA . VAL A 1 115 ? -11.886 2.460 3.114 1.00 95.50 115 VAL A CA 1
ATOM 901 C C . VAL A 1 115 ? -11.428 1.032 2.861 1.00 95.50 115 VAL A C 1
ATOM 903 O O . VAL A 1 115 ? -10.332 0.853 2.339 1.00 95.50 115 VAL A O 1
ATOM 906 N N . LYS A 1 116 ? -12.282 0.024 3.093 1.00 96.69 116 LYS A N 1
ATOM 907 C CA . LYS A 1 116 ? -12.005 -1.357 2.659 1.00 96.69 116 LYS A CA 1
ATOM 908 C C . LYS A 1 116 ? -11.648 -1.425 1.173 1.00 96.69 116 LYS A C 1
ATOM 910 O O . LYS A 1 116 ? -10.665 -2.067 0.819 1.00 96.69 116 LYS A O 1
ATOM 915 N N . GLN A 1 117 ? -12.400 -0.735 0.313 1.00 97.75 117 GLN A N 1
ATOM 916 C CA . GLN A 1 117 ? -12.134 -0.700 -1.131 1.00 97.75 117 GLN A CA 1
ATOM 917 C C . GLN A 1 117 ? -10.776 -0.075 -1.470 1.00 97.75 117 GLN A C 1
ATOM 919 O O . GLN A 1 117 ? -10.065 -0.569 -2.342 1.00 97.75 117 GLN A O 1
ATOM 924 N N . ARG A 1 118 ? -10.377 0.984 -0.760 1.00 97.44 118 ARG A N 1
ATOM 925 C CA . ARG A 1 118 ? -9.043 1.581 -0.920 1.00 97.44 118 ARG A CA 1
ATOM 926 C C . ARG A 1 118 ? -7.940 0.617 -0.500 1.00 97.44 118 ARG A C 1
ATOM 928 O O . ARG A 1 118 ? -6.967 0.464 -1.228 1.00 97.44 118 ARG A O 1
ATOM 935 N N . VAL A 1 119 ? -8.112 -0.076 0.626 1.00 97.75 119 VAL A N 1
ATOM 936 C CA . VAL A 1 119 ? -7.149 -1.090 1.081 1.00 97.75 119 VAL A CA 1
ATOM 937 C C . VAL A 1 119 ? -7.035 -2.236 0.079 1.00 97.75 119 VAL A C 1
ATOM 939 O O . VAL A 1 119 ? -5.919 -2.642 -0.220 1.00 97.75 119 VAL A O 1
ATOM 942 N N . LEU A 1 120 ? -8.143 -2.703 -0.506 1.00 97.94 120 LEU A N 1
ATOM 943 C CA . LEU A 1 120 ? -8.101 -3.706 -1.578 1.00 97.94 120 LEU A CA 1
ATOM 944 C C . LEU A 1 120 ? -7.295 -3.238 -2.789 1.00 97.94 120 LEU A C 1
ATOM 946 O O . LEU A 1 120 ? -6.485 -4.002 -3.300 1.00 97.94 120 LEU A O 1
ATOM 950 N N . LYS A 1 121 ? -7.470 -1.986 -3.227 1.00 97.81 121 LYS A N 1
ATOM 951 C CA . LYS A 1 121 ? -6.666 -1.423 -4.324 1.00 97.81 121 LYS A CA 1
ATOM 952 C C . LYS A 1 121 ? -5.179 -1.373 -3.976 1.00 97.81 121 LYS A C 1
ATOM 954 O O . LYS A 1 121 ? -4.352 -1.694 -4.819 1.00 97.81 121 LYS A O 1
ATOM 959 N N . ILE A 1 122 ? -4.838 -1.000 -2.741 1.00 97.19 122 ILE A N 1
ATOM 960 C CA . ILE A 1 122 ? -3.447 -1.011 -2.271 1.00 97.19 122 ILE A CA 1
ATOM 961 C C . ILE A 1 122 ? -2.893 -2.441 -2.296 1.00 97.19 122 ILE A C 1
ATOM 963 O O . ILE A 1 122 ? -1.806 -2.638 -2.820 1.00 97.19 122 ILE A O 1
ATOM 967 N N . ILE A 1 123 ? -3.643 -3.434 -1.801 1.00 97.81 123 ILE A N 1
ATOM 968 C CA . ILE A 1 123 ? -3.253 -4.855 -1.842 1.00 97.81 123 ILE A CA 1
ATOM 969 C C . ILE A 1 123 ? -2.986 -5.308 -3.279 1.00 97.81 123 ILE A C 1
ATOM 971 O O . ILE A 1 123 ? -1.940 -5.893 -3.536 1.00 97.81 123 ILE A O 1
ATOM 975 N N . ASP A 1 124 ? -3.905 -5.021 -4.203 1.00 97.62 124 ASP A N 1
ATOM 976 C CA . ASP A 1 124 ? -3.791 -5.408 -5.613 1.00 97.62 124 ASP A CA 1
ATOM 977 C C . ASP A 1 124 ? -2.532 -4.818 -6.267 1.00 97.62 124 ASP A C 1
ATOM 979 O O . ASP A 1 124 ? -1.758 -5.538 -6.894 1.00 97.62 124 ASP A O 1
ATOM 983 N N . ILE A 1 125 ? -2.273 -3.522 -6.069 1.00 95.81 125 ILE A N 1
ATOM 984 C CA . ILE A 1 125 ? -1.081 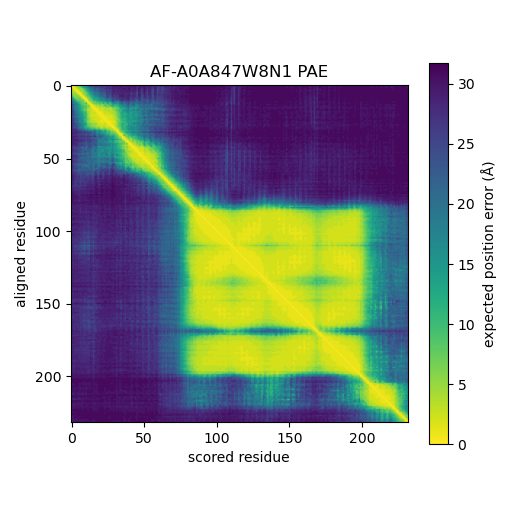-2.872 -6.629 1.00 95.81 125 ILE A CA 1
ATOM 985 C C . ILE A 1 125 ? 0.197 -3.397 -5.958 1.00 95.81 125 ILE A C 1
ATOM 987 O O . ILE A 1 125 ? 1.181 -3.664 -6.642 1.00 95.81 125 ILE A O 1
ATOM 991 N N . THR A 1 126 ? 0.197 -3.589 -4.635 1.00 95.75 126 THR A N 1
ATOM 992 C CA . THR A 1 126 ? 1.341 -4.165 -3.915 1.00 95.75 126 THR A CA 1
ATOM 993 C C . THR A 1 126 ? 1.659 -5.579 -4.404 1.00 95.75 126 THR A C 1
ATOM 995 O O . THR A 1 126 ? 2.831 -5.884 -4.605 1.00 95.75 126 THR A O 1
ATOM 998 N N . ASP A 1 127 ? 0.655 -6.434 -4.623 1.00 96.25 127 ASP A N 1
ATOM 999 C CA . ASP A 1 127 ? 0.858 -7.797 -5.136 1.00 96.25 127 ASP A CA 1
ATOM 1000 C C . ASP A 1 127 ? 1.467 -7.766 -6.540 1.00 96.25 127 ASP A C 1
ATOM 1002 O O . ASP A 1 127 ? 2.436 -8.472 -6.813 1.00 96.25 127 ASP A O 1
ATOM 1006 N N . LYS A 1 128 ? 0.969 -6.875 -7.404 1.00 94.12 128 LYS A N 1
ATOM 1007 C CA . LYS A 1 128 ? 1.520 -6.656 -8.745 1.00 94.12 128 LYS A CA 1
ATOM 1008 C C . LYS A 1 128 ? 2.984 -6.214 -8.715 1.00 94.12 128 LYS A C 1
ATOM 1010 O O . LYS A 1 128 ? 3.789 -6.818 -9.414 1.00 94.12 128 LYS A O 1
ATOM 1015 N N . ILE A 1 129 ? 3.333 -5.235 -7.875 1.00 91.75 129 ILE A N 1
ATOM 1016 C CA . ILE A 1 129 ? 4.716 -4.759 -7.696 1.00 91.75 129 ILE A CA 1
ATOM 1017 C C . ILE A 1 129 ? 5.624 -5.891 -7.194 1.00 91.75 129 ILE A C 1
ATOM 1019 O O . ILE A 1 129 ? 6.723 -6.070 -7.700 1.00 91.75 129 ILE A O 1
ATOM 1023 N N . VAL A 1 130 ? 5.187 -6.677 -6.204 1.00 93.19 130 VAL A N 1
ATOM 1024 C CA . VAL A 1 130 ? 6.010 -7.761 -5.634 1.00 93.19 130 VAL A CA 1
ATOM 1025 C C . VAL A 1 130 ? 6.237 -8.888 -6.640 1.00 93.19 130 VAL A C 1
ATOM 1027 O O . VAL A 1 130 ? 7.345 -9.412 -6.715 1.00 93.19 130 VAL A O 1
ATOM 1030 N N . ARG A 1 131 ? 5.214 -9.258 -7.420 1.00 91.94 131 ARG A N 1
ATOM 1031 C CA . ARG A 1 131 ? 5.332 -10.286 -8.470 1.00 91.94 131 ARG A CA 1
ATOM 1032 C C . ARG A 1 131 ? 6.250 -9.868 -9.609 1.00 91.94 131 ARG A C 1
ATOM 1034 O O . ARG A 1 131 ? 6.806 -10.734 -10.276 1.00 91.94 131 ARG A O 1
ATOM 1041 N N . ASP A 1 132 ? 6.406 -8.570 -9.830 1.00 89.06 132 ASP A N 1
ATOM 1042 C CA . ASP A 1 132 ? 7.295 -8.053 -10.865 1.00 89.06 132 ASP A CA 1
ATOM 1043 C C . ASP A 1 132 ? 8.762 -8.395 -10.588 1.00 89.06 132 ASP A C 1
ATOM 1045 O O . ASP A 1 132 ? 9.496 -8.713 -11.514 1.00 89.06 132 ASP A O 1
ATOM 1049 N N . ALA A 1 133 ? 9.150 -8.517 -9.312 1.00 87.94 133 ALA A N 1
ATOM 1050 C CA . ALA A 1 133 ? 10.490 -8.965 -8.925 1.00 87.94 133 ALA A CA 1
ATOM 1051 C C . ALA A 1 133 ? 10.844 -10.366 -9.463 1.00 87.94 133 ALA A C 1
ATOM 1053 O O . ALA A 1 133 ? 12.017 -10.671 -9.667 1.00 87.94 133 ALA A O 1
ATOM 1054 N N . GLU A 1 134 ? 9.846 -11.236 -9.670 1.00 87.38 134 GLU A N 1
ATOM 1055 C CA . GLU A 1 134 ? 10.056 -12.564 -10.266 1.00 87.38 134 GLU A CA 1
ATOM 1056 C C . GLU A 1 134 ? 10.244 -12.491 -11.787 1.00 87.38 134 GLU A C 1
ATOM 1058 O O . GLU A 1 134 ? 10.829 -13.401 -12.374 1.00 87.38 134 GLU A O 1
ATOM 1063 N N . ARG A 1 135 ? 9.719 -11.437 -12.426 1.00 86.12 135 ARG A N 1
ATOM 1064 C CA . ARG A 1 135 ? 9.743 -11.238 -13.880 1.00 86.12 135 ARG A CA 1
ATOM 1065 C C . ARG A 1 135 ? 10.991 -10.493 -14.318 1.00 86.12 135 ARG A C 1
ATOM 1067 O O . ARG A 1 135 ? 11.668 -10.970 -15.224 1.00 86.12 135 ARG A O 1
ATOM 1074 N N . ASP A 1 136 ? 11.295 -9.385 -13.649 1.00 85.62 136 ASP A N 1
ATOM 1075 C CA . ASP A 1 136 ? 12.493 -8.593 -13.885 1.00 85.62 136 ASP A CA 1
ATOM 1076 C C . ASP A 1 136 ? 13.302 -8.390 -12.587 1.00 85.62 136 ASP A C 1
ATOM 1078 O O . ASP A 1 136 ? 12.969 -7.565 -11.729 1.00 85.62 136 ASP A O 1
ATOM 1082 N N . PRO A 1 137 ? 14.419 -9.121 -12.424 1.00 85.81 137 PRO A N 1
ATOM 1083 C CA . PRO A 1 137 ? 15.336 -8.915 -11.312 1.00 85.81 137 PRO A CA 1
ATOM 1084 C C . PRO A 1 137 ? 15.958 -7.508 -11.241 1.00 85.81 137 PRO A C 1
ATOM 1086 O O . PRO A 1 137 ? 16.444 -7.134 -10.171 1.00 85.81 137 PRO A O 1
ATOM 1089 N N . ASN A 1 138 ? 15.965 -6.720 -12.326 1.00 86.06 138 ASN A N 1
ATOM 1090 C CA . ASN A 1 138 ? 16.502 -5.353 -12.306 1.00 86.06 138 ASN A CA 1
ATOM 1091 C C . ASN A 1 138 ? 15.651 -4.398 -11.455 1.00 86.06 138 ASN A C 1
ATOM 1093 O O . ASN A 1 138 ? 16.172 -3.403 -10.941 1.00 86.06 138 ASN A O 1
ATOM 1097 N N . ASP A 1 139 ? 14.382 -4.737 -11.221 1.00 86.81 139 ASP A N 1
ATOM 1098 C CA . ASP A 1 139 ? 13.465 -3.952 -10.398 1.00 86.81 139 ASP A CA 1
ATOM 1099 C C . ASP A 1 139 ? 13.593 -4.219 -8.895 1.00 86.81 139 ASP A C 1
ATOM 1101 O O . ASP A 1 139 ? 13.126 -3.417 -8.075 1.00 86.81 139 ASP A O 1
ATOM 1105 N N . ILE A 1 140 ? 14.293 -5.291 -8.496 1.00 90.06 140 ILE A N 1
ATOM 1106 C CA . ILE A 1 140 ? 14.485 -5.685 -7.088 1.00 90.06 140 ILE A CA 1
ATOM 1107 C C . ILE A 1 140 ? 14.925 -4.503 -6.202 1.00 90.06 140 ILE A C 1
ATOM 1109 O O . ILE A 1 140 ? 14.316 -4.318 -5.143 1.00 90.06 140 ILE A O 1
ATOM 1113 N N . PRO A 1 141 ? 15.903 -3.647 -6.567 1.00 88.50 141 PRO A N 1
ATOM 1114 C CA . PRO A 1 141 ? 16.294 -2.516 -5.725 1.00 88.50 141 PRO A CA 1
ATOM 1115 C C . PRO A 1 141 ? 15.162 -1.505 -5.489 1.00 88.50 141 PRO A C 1
ATOM 1117 O O . PRO A 1 141 ? 15.020 -0.978 -4.378 1.00 88.50 141 PRO A O 1
ATOM 1120 N N . GLN A 1 142 ? 14.342 -1.236 -6.510 1.00 87.12 142 GLN A N 1
ATOM 1121 C CA . GLN A 1 142 ? 13.212 -0.311 -6.411 1.00 87.12 142 GLN A CA 1
ATOM 1122 C C . GLN A 1 142 ? 12.083 -0.917 -5.575 1.00 87.12 142 GLN A C 1
ATOM 1124 O O . GLN A 1 142 ? 11.614 -0.283 -4.625 1.00 87.12 142 GLN A O 1
ATOM 1129 N N . ILE A 1 143 ? 11.730 -2.175 -5.847 1.00 91.38 143 ILE A N 1
ATOM 1130 C CA . ILE A 1 143 ? 10.706 -2.927 -5.112 1.00 91.38 143 ILE A CA 1
ATOM 1131 C C . ILE A 1 143 ? 11.102 -3.072 -3.637 1.00 91.38 143 ILE A C 1
ATOM 1133 O O . ILE A 1 143 ? 10.298 -2.825 -2.736 1.00 91.38 143 ILE A O 1
ATOM 1137 N N . LYS A 1 144 ? 12.371 -3.377 -3.351 1.00 90.38 144 LYS A N 1
ATOM 1138 C CA . LYS A 1 144 ? 12.903 -3.444 -1.985 1.00 90.38 144 LYS A CA 1
ATOM 1139 C C . LYS A 1 144 ? 12.761 -2.112 -1.256 1.00 90.38 144 LYS A C 1
ATOM 1141 O O . LYS A 1 144 ? 12.370 -2.088 -0.088 1.00 90.38 144 LYS A O 1
ATOM 1146 N N . LYS A 1 145 ? 13.058 -0.986 -1.913 1.00 85.94 145 LYS A N 1
ATOM 1147 C CA . LYS A 1 145 ? 12.853 0.347 -1.323 1.00 85.94 145 LYS A CA 1
ATOM 1148 C C . LYS A 1 145 ? 11.372 0.598 -1.046 1.00 85.94 145 LYS A C 1
ATOM 1150 O O . LYS A 1 145 ? 11.036 1.122 0.018 1.00 85.94 145 LYS A O 1
ATOM 1155 N N . PHE A 1 146 ? 10.496 0.191 -1.959 1.00 88.62 146 PHE A N 1
ATOM 1156 C CA . PHE A 1 146 ? 9.055 0.295 -1.781 1.00 88.62 146 PHE A CA 1
ATOM 1157 C C . PHE A 1 146 ? 8.558 -0.463 -0.545 1.00 88.62 146 PHE A C 1
ATOM 1159 O O . PHE A 1 146 ? 7.879 0.122 0.309 1.00 88.62 146 PHE A O 1
ATOM 1166 N N . LEU A 1 147 ? 8.984 -1.717 -0.392 1.00 92.12 147 LEU A N 1
ATOM 1167 C CA . LEU A 1 147 ? 8.638 -2.568 0.746 1.00 92.12 147 LEU A CA 1
ATOM 1168 C C . LEU A 1 147 ? 9.213 -2.071 2.076 1.00 92.12 147 LEU A C 1
ATOM 1170 O O . LEU A 1 147 ? 8.552 -2.185 3.103 1.00 92.12 147 LEU A O 1
ATOM 1174 N N . ASN A 1 148 ? 10.412 -1.492 2.077 1.00 86.50 148 ASN A N 1
ATOM 1175 C CA . ASN A 1 148 ? 11.077 -1.090 3.319 1.00 86.50 148 ASN A CA 1
ATOM 1176 C C . ASN A 1 148 ? 10.722 0.325 3.788 1.00 86.50 148 ASN A C 1
ATOM 1178 O O . ASN A 1 148 ? 10.783 0.613 4.983 1.00 86.50 148 ASN A O 1
ATOM 1182 N N . VAL A 1 149 ? 10.350 1.221 2.872 1.00 83.69 149 VAL A N 1
ATOM 1183 C CA . VAL A 1 149 ? 10.120 2.639 3.194 1.00 83.69 149 VAL A CA 1
ATOM 1184 C C . VAL A 1 149 ? 8.638 2.997 3.144 1.00 83.69 149 VAL A C 1
ATOM 1186 O O . VAL A 1 149 ? 8.107 3.621 4.068 1.00 83.69 149 VAL A O 1
ATOM 1189 N N . TYR A 1 150 ? 7.953 2.617 2.066 1.00 88.69 150 TYR A N 1
ATOM 1190 C CA . TYR A 1 150 ? 6.597 3.096 1.809 1.00 88.69 150 TYR A CA 1
ATOM 1191 C C . TYR A 1 150 ? 5.547 2.190 2.454 1.00 88.69 150 TYR A C 1
ATOM 1193 O O . TYR A 1 150 ? 4.644 2.692 3.125 1.00 88.69 150 TYR A O 1
ATOM 1201 N N . MET A 1 151 ? 5.703 0.869 2.343 1.00 93.06 151 MET A N 1
ATOM 1202 C CA . MET A 1 151 ? 4.740 -0.095 2.887 1.00 93.06 151 MET A CA 1
ATOM 1203 C C . MET A 1 151 ? 4.516 0.003 4.406 1.00 93.06 151 MET A C 1
ATOM 1205 O O . MET A 1 151 ? 3.352 0.061 4.819 1.00 93.06 151 MET A O 1
ATOM 1209 N N . PRO A 1 152 ? 5.554 0.101 5.265 1.00 91.94 152 PRO A N 1
ATOM 1210 C CA . PRO A 1 152 ? 5.348 0.204 6.709 1.00 91.94 152 PRO A CA 1
ATOM 1211 C C . PRO A 1 152 ? 4.602 1.487 7.087 1.00 91.94 152 PRO A C 1
ATOM 1213 O O . PRO A 1 152 ? 3.797 1.496 8.018 1.00 91.94 152 PRO A O 1
ATOM 1216 N N . THR A 1 153 ? 4.822 2.565 6.330 1.00 90.19 153 THR A N 1
ATOM 1217 C CA . THR A 1 153 ? 4.138 3.848 6.521 1.00 90.19 153 THR A CA 1
ATOM 1218 C C . THR A 1 153 ? 2.647 3.735 6.195 1.00 90.19 153 THR A C 1
ATOM 1220 O O . THR A 1 153 ? 1.814 4.170 6.991 1.00 90.19 153 THR A O 1
ATOM 1223 N N . THR A 1 154 ? 2.289 3.083 5.087 1.00 93.12 154 THR A N 1
ATOM 1224 C CA . THR A 1 154 ? 0.885 2.835 4.714 1.00 93.12 154 THR A CA 1
ATOM 1225 C C . THR A 1 154 ? 0.175 1.950 5.739 1.00 93.12 154 THR A C 1
ATOM 1227 O O . THR A 1 154 ? -0.921 2.281 6.194 1.00 93.12 154 THR A O 1
ATOM 1230 N N . ILE A 1 155 ? 0.825 0.869 6.183 1.00 96.38 155 ILE A N 1
ATOM 1231 C CA . ILE A 1 155 ? 0.301 -0.019 7.233 1.00 96.38 155 ILE A CA 1
ATOM 1232 C C . ILE A 1 155 ? 0.083 0.758 8.537 1.00 96.38 155 ILE A C 1
ATOM 1234 O O . ILE A 1 155 ? -0.942 0.587 9.202 1.00 96.38 155 ILE A O 1
ATOM 1238 N N . LYS A 1 156 ? 1.013 1.642 8.913 1.00 94.38 156 LYS A N 1
ATOM 1239 C CA . LYS A 1 156 ? 0.877 2.484 10.106 1.00 94.38 156 LYS A CA 1
ATOM 1240 C C . LYS A 1 156 ? -0.340 3.409 10.015 1.00 94.38 156 LYS A C 1
ATOM 1242 O O . LYS A 1 156 ? -1.129 3.438 10.956 1.00 94.38 156 LYS A O 1
ATOM 1247 N N . LEU A 1 157 ? -0.528 4.103 8.890 1.00 94.56 157 LEU A N 1
ATOM 1248 C CA . LEU A 1 157 ? -1.681 4.988 8.676 1.00 94.56 157 LEU A CA 1
ATOM 1249 C C . LEU A 1 157 ? -3.013 4.234 8.771 1.00 94.56 157 LEU A C 1
ATOM 1251 O O . LEU A 1 157 ? -3.950 4.709 9.409 1.00 94.56 157 LEU A O 1
ATOM 1255 N N . LEU A 1 158 ? -3.089 3.037 8.186 1.00 96.12 158 LEU A N 1
ATOM 1256 C CA . LEU A 1 158 ? -4.286 2.198 8.248 1.00 96.12 158 LEU A CA 1
ATOM 1257 C C . LEU A 1 158 ? -4.577 1.689 9.668 1.00 96.12 158 LEU A C 1
ATOM 1259 O O . LEU A 1 158 ? -5.730 1.708 10.092 1.00 96.12 158 LEU A O 1
ATOM 1263 N N . ASN A 1 159 ? -3.552 1.295 10.433 1.00 95.94 159 ASN A N 1
ATOM 1264 C CA . ASN A 1 159 ? -3.726 0.936 11.847 1.00 95.94 159 ASN A CA 1
ATOM 1265 C C . ASN A 1 159 ? -4.188 2.139 12.690 1.00 95.94 159 ASN A C 1
ATOM 1267 O O . ASN A 1 159 ? -5.008 1.988 13.596 1.00 95.94 159 ASN A O 1
ATOM 1271 N N . GLU A 1 160 ? -3.661 3.338 12.425 1.00 94.75 160 GLU A N 1
ATOM 1272 C CA . GLU A 1 160 ? -4.102 4.562 13.102 1.00 94.75 160 GLU A CA 1
ATOM 1273 C C . GLU A 1 160 ? -5.561 4.889 12.776 1.00 94.75 160 GLU A C 1
ATOM 1275 O O . GLU A 1 160 ? -6.331 5.192 13.691 1.00 94.75 160 GLU A O 1
ATOM 1280 N N . TYR A 1 161 ? -5.953 4.762 11.506 1.00 94.94 161 TYR A N 1
ATOM 1281 C CA . TYR A 1 161 ? -7.339 4.906 11.071 1.00 94.94 161 TYR A CA 1
ATOM 1282 C C . TYR A 1 161 ? -8.268 3.925 11.789 1.00 94.94 161 TYR A C 1
ATOM 1284 O O . TYR A 1 161 ? -9.245 4.353 12.402 1.00 94.94 161 TYR A O 1
ATOM 1292 N N . ASP A 1 162 ? -7.947 2.628 11.759 1.00 94.25 162 ASP A N 1
ATOM 1293 C CA . ASP A 1 162 ? -8.764 1.578 12.373 1.00 94.25 162 ASP A CA 1
ATOM 1294 C C . ASP A 1 162 ? -8.943 1.808 13.879 1.00 94.25 162 ASP A C 1
ATOM 1296 O O . ASP A 1 162 ? -10.062 1.799 14.390 1.00 94.25 162 ASP A O 1
ATOM 1300 N N . ARG A 1 163 ? -7.860 2.154 14.589 1.00 92.56 163 ARG A N 1
ATOM 1301 C CA . ARG A 1 163 ? -7.922 2.506 16.016 1.00 92.56 163 ARG A CA 1
ATOM 1302 C C . ARG A 1 163 ? -8.826 3.703 16.296 1.00 92.56 163 ARG A C 1
ATOM 1304 O O . ARG A 1 163 ? -9.584 3.677 17.267 1.00 92.56 163 ARG A O 1
ATOM 1311 N N . MET A 1 164 ? -8.728 4.765 15.495 1.00 91.75 164 MET A N 1
ATOM 1312 C CA . MET A 1 164 ? -9.577 5.949 15.657 1.00 91.75 164 MET A CA 1
ATOM 1313 C C . MET A 1 164 ? -11.042 5.614 15.386 1.00 91.75 164 MET A C 1
ATOM 1315 O O . MET A 1 164 ? -11.905 5.989 16.181 1.00 91.75 164 MET A O 1
ATOM 1319 N N . TYR A 1 165 ? -11.310 4.846 14.332 1.00 89.25 165 TYR A N 1
ATOM 1320 C CA . TYR A 1 165 ? -12.651 4.402 13.973 1.00 89.25 165 TYR A CA 1
ATOM 1321 C C . TYR A 1 165 ? -13.269 3.519 15.070 1.00 89.25 165 TYR A C 1
ATOM 1323 O O . TYR A 1 165 ? -14.395 3.763 15.506 1.00 89.25 165 TYR A O 1
ATOM 1331 N N . ALA A 1 166 ? -12.511 2.548 15.587 1.00 88.31 166 ALA A N 1
ATOM 1332 C CA . ALA A 1 166 ? -12.945 1.634 16.644 1.00 88.31 166 ALA A CA 1
ATOM 1333 C C . ALA A 1 166 ? -13.178 2.327 17.997 1.00 88.31 166 ALA A C 1
ATOM 1335 O O . ALA A 1 166 ? -13.988 1.858 18.794 1.00 88.31 166 ALA A O 1
ATOM 1336 N N . SER A 1 167 ? -12.501 3.450 18.264 1.00 86.38 167 SER A N 1
ATOM 1337 C CA . SER A 1 167 ? -12.687 4.205 19.511 1.00 86.38 167 SER A CA 1
ATOM 1338 C C . SER A 1 167 ? -14.096 4.790 19.665 1.00 86.38 167 SER A C 1
ATOM 1340 O O . SER A 1 167 ? -14.506 5.104 20.781 1.00 86.38 167 SER A O 1
ATOM 1342 N N . GLY A 1 168 ? -14.835 4.968 18.560 1.00 78.62 168 GLY A N 1
ATOM 1343 C CA . GLY A 1 168 ? -16.185 5.538 18.557 1.00 78.62 168 GLY A CA 1
ATOM 1344 C C . GLY A 1 168 ? -16.262 7.009 18.991 1.00 78.62 168 GLY A C 1
ATOM 1345 O O . GLY A 1 168 ? -17.355 7.576 19.048 1.00 78.62 168 GLY A O 1
ATOM 1346 N N . VAL A 1 169 ? -15.128 7.653 19.291 1.00 78.88 169 VAL A N 1
ATOM 1347 C CA . VAL A 1 169 ? -15.087 9.043 19.750 1.00 78.88 169 VAL A CA 1
ATOM 1348 C C . VAL A 1 169 ? -15.272 9.973 18.554 1.00 78.88 169 VAL A C 1
ATOM 1350 O O . VAL A 1 169 ? -14.366 10.187 17.752 1.00 78.88 169 VAL A O 1
ATOM 1353 N N . SER A 1 170 ? -16.458 10.571 18.455 1.00 67.19 170 SER A N 1
ATOM 1354 C CA . SER 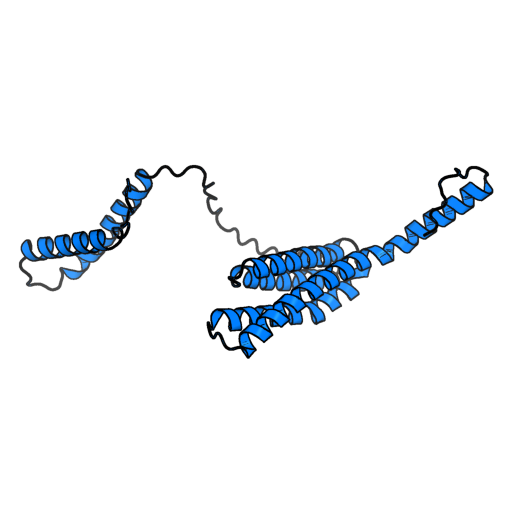A 1 170 ? -16.779 11.574 17.435 1.00 67.19 170 SER A CA 1
ATOM 1355 C C . SER A 1 170 ? -16.402 12.977 17.919 1.00 67.19 170 SER A C 1
ATOM 1357 O O . SER A 1 170 ? -17.260 13.777 18.278 1.00 67.19 170 SER A O 1
ATOM 1359 N N . GLY A 1 171 ? -15.099 13.258 17.978 1.00 79.50 171 GLY A N 1
ATOM 1360 C CA . GLY A 1 171 ? -14.572 14.617 18.138 1.00 79.50 171 GLY A CA 1
ATOM 1361 C C . GLY A 1 171 ? -14.151 15.195 16.787 1.00 79.50 171 GLY A C 1
ATOM 1362 O O . GLY A 1 171 ? -13.597 14.462 15.970 1.00 79.50 171 GLY A O 1
ATOM 1363 N N . GLU A 1 172 ? -14.347 16.499 16.570 1.00 80.75 172 GLU A N 1
ATOM 1364 C CA . GLU A 1 172 ? -14.048 17.185 15.296 1.00 80.75 172 GLU A CA 1
ATOM 1365 C C . GLU A 1 172 ? -12.611 16.924 14.796 1.00 80.75 172 GLU A C 1
ATOM 1367 O O . GLU A 1 172 ? -12.385 16.665 13.612 1.00 80.75 172 GLU A O 1
ATOM 1372 N N . ASN A 1 173 ? -11.641 16.867 15.716 1.00 83.38 173 ASN A N 1
ATOM 1373 C CA . ASN A 1 173 ? -10.245 16.544 15.406 1.00 83.38 173 ASN A CA 1
ATOM 1374 C C . ASN A 1 173 ? -10.039 15.090 14.948 1.00 83.38 173 ASN A C 1
ATOM 1376 O O . ASN A 1 173 ? -9.230 14.838 14.053 1.00 83.38 173 ASN A O 1
ATOM 1380 N N . ILE A 1 174 ? -10.754 14.129 15.542 1.00 88.44 174 ILE A N 1
ATOM 1381 C CA . ILE A 1 174 ? -10.634 12.702 15.200 1.00 88.44 174 ILE A CA 1
ATOM 1382 C C . ILE A 1 174 ? -11.271 12.459 13.835 1.00 88.44 174 ILE A C 1
ATOM 1384 O O . ILE A 1 174 ? -10.626 11.887 12.959 1.00 88.44 174 ILE A O 1
ATOM 1388 N N . SER A 1 175 ? -12.486 12.972 13.611 1.00 89.50 175 SER A N 1
ATOM 1389 C CA . SER A 1 175 ? -13.135 12.901 12.299 1.00 89.50 175 SER A CA 1
ATOM 1390 C C . SER A 1 175 ? -12.300 13.579 11.217 1.00 89.50 175 SER A C 1
ATOM 1392 O O . SER A 1 175 ? -12.090 12.996 10.157 1.00 89.50 175 SER A O 1
ATOM 1394 N N . GLY A 1 176 ? -11.749 14.766 11.495 1.00 90.88 176 GLY A N 1
ATOM 1395 C CA . GLY A 1 176 ? -10.887 15.473 10.550 1.00 90.88 176 GLY A CA 1
ATOM 1396 C C . GLY A 1 176 ? -9.612 14.696 10.213 1.00 90.88 176 GLY A C 1
ATOM 1397 O O . GLY A 1 176 ? -9.203 14.654 9.055 1.00 90.88 176 GLY A O 1
ATOM 1398 N N . THR A 1 177 ? -8.998 14.039 11.200 1.00 92.44 177 THR A N 1
ATOM 1399 C CA . THR A 1 177 ? -7.794 13.220 10.983 1.00 92.44 177 THR A CA 1
ATOM 1400 C C . THR A 1 177 ? -8.110 11.962 10.180 1.00 92.44 177 THR A C 1
ATOM 1402 O O . THR A 1 177 ? -7.382 11.656 9.239 1.00 92.44 177 THR A O 1
ATOM 1405 N N . MET A 1 178 ? -9.222 11.279 10.470 1.00 93.44 178 MET A N 1
ATOM 1406 C CA . MET A 1 178 ? -9.683 10.138 9.672 1.00 93.44 178 MET A CA 1
ATOM 1407 C C . MET A 1 178 ? -9.896 10.529 8.207 1.00 93.44 178 MET A C 1
ATOM 1409 O O . MET A 1 178 ? -9.357 9.865 7.329 1.00 93.44 178 MET A O 1
ATOM 1413 N N . THR A 1 179 ? -10.571 11.650 7.931 1.00 93.25 179 THR A N 1
ATOM 1414 C CA . THR A 1 179 ? -10.753 12.152 6.557 1.00 93.25 179 THR A CA 1
ATOM 1415 C C . THR A 1 179 ? -9.422 12.460 5.867 1.00 93.25 179 THR A C 1
ATOM 1417 O O . THR A 1 179 ? -9.255 12.164 4.686 1.00 93.25 179 THR A O 1
ATOM 1420 N N . ARG A 1 180 ? -8.438 13.022 6.583 1.00 93.38 180 ARG A N 1
ATOM 1421 C CA . ARG A 1 180 ? -7.094 13.250 6.019 1.00 93.38 180 ARG A CA 1
ATOM 1422 C C . ARG A 1 180 ? -6.400 11.942 5.654 1.00 93.38 180 ARG A C 1
ATOM 1424 O O . ARG A 1 180 ? -5.758 11.897 4.612 1.00 93.38 180 ARG A O 1
ATOM 1431 N N . ILE A 1 181 ? -6.540 10.901 6.477 1.00 94.81 181 ILE A N 1
ATOM 1432 C CA . ILE A 1 181 ? -6.012 9.573 6.145 1.00 94.81 181 ILE A CA 1
ATOM 1433 C C . ILE A 1 181 ? -6.736 9.014 4.919 1.00 94.81 181 ILE A C 1
ATOM 1435 O O . ILE A 1 181 ? -6.067 8.550 4.007 1.00 94.81 181 ILE A O 1
ATOM 1439 N N . GLU A 1 182 ? -8.065 9.112 4.841 1.00 94.00 182 GLU A N 1
ATOM 1440 C CA . GLU A 1 182 ? -8.830 8.657 3.668 1.00 94.00 182 GLU A CA 1
ATOM 1441 C C . GLU A 1 182 ? -8.344 9.322 2.370 1.00 94.00 182 GLU A C 1
ATOM 1443 O O . GLU A 1 182 ? -8.071 8.623 1.397 1.00 94.00 182 GLU A O 1
ATOM 1448 N N . ASN A 1 183 ? -8.127 10.640 2.384 1.00 91.31 183 ASN A N 1
ATOM 1449 C CA . ASN A 1 183 ? -7.563 11.366 1.241 1.00 91.31 183 ASN A CA 1
ATOM 1450 C C . ASN A 1 183 ? -6.110 10.959 0.945 1.00 91.31 183 ASN A C 1
ATOM 1452 O O . ASN A 1 183 ? -5.704 10.877 -0.213 1.00 91.31 183 ASN A O 1
ATOM 1456 N N . ALA A 1 184 ? -5.309 10.705 1.984 1.00 91.25 184 ALA A N 1
ATOM 1457 C CA . ALA A 1 184 ? -3.939 10.236 1.813 1.00 91.25 184 ALA A CA 1
ATOM 1458 C C . ALA A 1 184 ? -3.898 8.846 1.162 1.00 91.25 184 ALA A C 1
ATOM 1460 O O . ALA A 1 184 ? -3.022 8.601 0.339 1.00 91.25 184 ALA A O 1
ATOM 1461 N N . LEU A 1 185 ? -4.850 7.960 1.476 1.00 92.81 185 LEU A N 1
ATOM 1462 C CA . LEU A 1 185 ? -4.965 6.649 0.832 1.00 92.81 185 LEU A CA 1
ATOM 1463 C C . LEU A 1 185 ? -5.236 6.776 -0.668 1.00 92.81 185 LEU A C 1
ATOM 1465 O O . LEU A 1 185 ? -4.639 6.033 -1.440 1.00 92.81 185 LEU A O 1
ATOM 1469 N N . ASP A 1 186 ? -6.073 7.727 -1.088 1.00 91.44 186 ASP A N 1
ATOM 1470 C CA . ASP A 1 186 ? -6.309 7.990 -2.513 1.00 91.44 186 ASP A CA 1
ATOM 1471 C C . ASP A 1 186 ? -5.005 8.429 -3.212 1.00 91.44 186 ASP A C 1
ATOM 1473 O O . ASP A 1 186 ? -4.627 7.863 -4.238 1.00 91.44 186 ASP A O 1
ATOM 1477 N N . GLY A 1 187 ? -4.238 9.336 -2.596 1.00 87.75 187 GLY A N 1
ATOM 1478 C CA . GLY A 1 187 ? -2.921 9.736 -3.107 1.00 87.75 187 GLY A CA 1
ATOM 1479 C C . GLY A 1 187 ? -1.882 8.605 -3.117 1.00 87.75 187 GLY A C 1
ATOM 1480 O O . GLY A 1 187 ? -1.076 8.517 -4.045 1.00 87.75 187 GLY A O 1
ATOM 1481 N N . ILE A 1 188 ? -1.908 7.717 -2.117 1.00 91.44 188 ILE A N 1
ATOM 1482 C CA . ILE A 1 188 ? -1.048 6.525 -2.049 1.00 91.44 188 ILE A CA 1
ATOM 1483 C C . ILE A 1 188 ? -1.376 5.564 -3.191 1.00 91.44 188 ILE A C 1
ATOM 1485 O O . ILE A 1 188 ? -0.455 5.094 -3.851 1.00 91.44 188 ILE A O 1
ATOM 1489 N N . ILE A 1 189 ? -2.660 5.305 -3.457 1.00 93.25 189 ILE A N 1
ATOM 1490 C CA . ILE A 1 189 ? -3.094 4.436 -4.560 1.00 93.25 189 ILE A CA 1
ATOM 1491 C C . ILE A 1 189 ? -2.552 4.961 -5.886 1.00 93.25 189 ILE A C 1
ATOM 1493 O O . ILE A 1 189 ? -1.943 4.206 -6.639 1.00 93.25 189 ILE A O 1
ATOM 1497 N N . GLU A 1 190 ? -2.719 6.254 -6.159 1.00 91.19 190 GLU A N 1
ATOM 1498 C CA . GLU A 1 190 ? -2.194 6.838 -7.390 1.00 91.19 190 GLU A CA 1
ATOM 1499 C C . GLU A 1 190 ? -0.664 6.790 -7.464 1.00 91.19 190 GLU A C 1
ATOM 1501 O O . GLU A 1 190 ? -0.098 6.532 -8.524 1.00 91.19 190 GLU A O 1
ATOM 1506 N N . ALA A 1 191 ? 0.026 7.064 -6.354 1.00 89.12 191 ALA A N 1
ATOM 1507 C CA . ALA A 1 191 ? 1.482 7.009 -6.309 1.00 89.12 191 ALA A CA 1
ATOM 1508 C C . ALA A 1 191 ? 2.001 5.586 -6.541 1.00 89.12 191 ALA A C 1
ATOM 1510 O O . ALA A 1 191 ? 2.995 5.414 -7.237 1.00 89.12 191 ALA A O 1
ATOM 1511 N N . TYR A 1 192 ? 1.328 4.578 -5.988 1.00 92.62 192 TYR A N 1
ATOM 1512 C CA . TYR A 1 192 ? 1.701 3.177 -6.152 1.00 92.62 192 TYR A CA 1
ATOM 1513 C C . TYR A 1 192 ? 1.395 2.685 -7.563 1.00 92.62 192 TYR A C 1
ATOM 1515 O O . TYR A 1 192 ? 2.220 1.982 -8.131 1.00 92.62 192 TYR A O 1
ATOM 1523 N N . ALA A 1 193 ? 0.270 3.100 -8.154 1.00 90.38 193 ALA A N 1
ATOM 1524 C CA . ALA A 1 193 ? -0.039 2.813 -9.553 1.00 90.38 193 ALA A CA 1
ATOM 1525 C C . ALA A 1 193 ? 1.032 3.401 -10.484 1.00 90.38 193 ALA A C 1
ATOM 1527 O O . ALA A 1 193 ? 1.625 2.671 -11.263 1.00 90.38 193 ALA A O 1
ATOM 1528 N N . ARG A 1 194 ? 1.387 4.681 -10.305 1.00 86.62 194 ARG A N 1
ATOM 1529 C CA . ARG A 1 194 ? 2.487 5.307 -11.058 1.00 86.62 194 ARG A CA 1
ATOM 1530 C C . ARG A 1 194 ? 3.828 4.623 -10.814 1.00 86.62 194 ARG A C 1
ATOM 1532 O O . ARG A 1 194 ? 4.637 4.522 -11.725 1.00 86.62 194 ARG A O 1
ATOM 1539 N N . HIS A 1 195 ? 4.095 4.187 -9.583 1.00 83.56 195 HIS A N 1
ATOM 1540 C CA . HIS A 1 195 ? 5.321 3.457 -9.285 1.00 83.56 195 HIS A CA 1
ATOM 1541 C C . HIS A 1 195 ? 5.365 2.127 -10.036 1.00 83.56 195 HIS A C 1
ATOM 1543 O O . HIS A 1 195 ? 6.393 1.837 -10.631 1.00 83.56 195 HIS A O 1
ATOM 1549 N N . TYR A 1 196 ? 4.254 1.387 -10.057 1.00 88.56 196 TYR A N 1
ATOM 1550 C CA . TYR A 1 196 ? 4.105 0.159 -10.832 1.00 88.56 196 TYR A CA 1
ATOM 1551 C C . TYR A 1 196 ? 4.282 0.410 -12.335 1.00 88.56 196 TYR A C 1
ATOM 1553 O O . TYR A 1 196 ? 5.098 -0.256 -12.955 1.00 88.56 196 TYR A O 1
ATOM 1561 N N . ASP A 1 197 ? 3.627 1.425 -12.904 1.00 86.19 197 ASP A N 1
ATOM 1562 C CA . ASP A 1 197 ? 3.774 1.789 -14.324 1.00 86.19 197 ASP A CA 1
ATOM 1563 C C . ASP A 1 197 ? 5.229 2.160 -14.689 1.00 86.19 197 ASP A C 1
ATOM 1565 O O . ASP A 1 197 ? 5.715 1.868 -15.784 1.00 86.19 197 ASP A O 1
ATOM 1569 N N . ASN A 1 198 ? 5.954 2.790 -13.759 1.00 81.56 198 ASN A N 1
ATOM 1570 C CA . ASN A 1 198 ? 7.351 3.166 -13.961 1.00 81.56 198 ASN A CA 1
ATOM 1571 C C . ASN A 1 198 ? 8.311 1.969 -13.944 1.00 81.56 198 ASN A C 1
ATOM 1573 O O . ASN A 1 198 ? 9.379 2.089 -14.542 1.00 81.56 198 ASN A O 1
ATOM 1577 N N . LEU A 1 199 ? 7.960 0.853 -13.291 1.00 79.81 199 LEU A N 1
ATOM 1578 C CA . LEU A 1 199 ? 8.756 -0.379 -13.372 1.00 79.81 199 LEU A CA 1
ATOM 1579 C C . LEU A 1 199 ? 8.801 -0.867 -14.833 1.00 79.81 199 LEU A C 1
ATOM 1581 O O . LEU A 1 199 ? 9.880 -1.031 -15.388 1.00 79.81 199 LEU A O 1
ATOM 1585 N N . PHE A 1 200 ? 7.665 -0.847 -15.544 1.00 64.19 200 PHE A N 1
ATOM 1586 C CA . PHE A 1 200 ? 7.612 -1.144 -16.989 1.00 64.19 200 PHE A CA 1
ATOM 1587 C C . PHE A 1 200 ? 8.312 -0.109 -17.878 1.00 64.19 200 PHE A C 1
ATOM 1589 O O . PHE A 1 200 ? 8.766 -0.423 -18.976 1.00 64.19 200 PHE A O 1
ATOM 1596 N N . SER A 1 201 ? 8.382 1.152 -17.448 1.00 59.44 201 SER A N 1
ATOM 1597 C CA . SER A 1 201 ? 8.870 2.243 -18.304 1.00 59.44 201 SER A CA 1
ATOM 1598 C C . SER A 1 201 ? 10.376 2.185 -18.580 1.00 59.44 201 SER A C 1
ATOM 1600 O O . SER A 1 201 ? 10.817 2.740 -19.586 1.00 59.44 201 SER A O 1
ATOM 1602 N N . ASN A 1 202 ? 11.167 1.516 -17.733 1.00 54.91 202 ASN A N 1
ATOM 1603 C CA . ASN A 1 202 ? 12.609 1.382 -17.969 1.00 54.91 202 ASN A CA 1
ATOM 1604 C C . ASN A 1 202 ? 12.930 0.364 -19.080 1.00 54.91 202 ASN A C 1
ATOM 1606 O O . ASN A 1 202 ? 13.902 0.569 -19.804 1.00 54.91 202 ASN A O 1
ATOM 1610 N N . ASP A 1 203 ? 12.072 -0.638 -19.290 1.00 51.03 203 ASP A N 1
ATOM 1611 C CA . ASP A 1 203 ? 12.210 -1.646 -20.353 1.00 51.03 203 ASP A CA 1
ATOM 1612 C C . ASP A 1 203 ? 11.720 -1.155 -21.725 1.00 51.03 203 ASP A C 1
ATOM 1614 O O . ASP A 1 203 ? 12.151 -1.632 -22.778 1.00 51.03 203 ASP A O 1
ATOM 1618 N N . HIS A 1 204 ? 10.834 -0.156 -21.755 1.00 51.34 204 HIS A N 1
ATOM 1619 C CA . HIS A 1 204 ? 10.322 0.399 -23.010 1.00 51.34 204 HIS A CA 1
ATOM 1620 C C . HIS A 1 204 ? 11.323 1.292 -23.754 1.00 51.34 204 HIS A C 1
ATOM 1622 O O . HIS A 1 204 ? 11.095 1.578 -24.931 1.00 51.34 204 HIS A O 1
ATOM 1628 N N . ILE A 1 205 ? 12.444 1.682 -23.132 1.00 53.16 205 ILE A N 1
ATOM 1629 C CA . ILE A 1 205 ? 13.512 2.417 -23.825 1.00 53.16 205 ILE A CA 1
ATOM 1630 C C . ILE A 1 205 ? 14.084 1.574 -24.969 1.00 53.16 205 ILE A C 1
ATOM 1632 O O . ILE A 1 205 ? 14.314 2.116 -26.051 1.00 53.16 205 ILE A O 1
ATOM 1636 N N . ASP A 1 206 ? 14.248 0.263 -24.781 1.00 55.03 206 ASP A N 1
ATOM 1637 C CA . ASP A 1 206 ? 14.818 -0.607 -25.813 1.00 55.03 206 ASP A CA 1
ATOM 1638 C C . ASP A 1 206 ? 13.821 -0.855 -26.950 1.00 55.03 206 ASP A C 1
ATOM 1640 O O . ASP A 1 206 ? 14.191 -0.730 -28.111 1.00 55.03 206 ASP A O 1
ATOM 1644 N N . ILE A 1 207 ? 12.531 -1.063 -26.657 1.00 60.03 207 ILE A N 1
ATOM 1645 C CA . ILE A 1 207 ? 11.506 -1.234 -27.704 1.00 60.03 207 ILE A CA 1
ATOM 1646 C C . ILE A 1 207 ? 11.255 0.073 -28.469 1.00 60.03 207 ILE A C 1
ATOM 1648 O O . ILE A 1 207 ? 11.124 0.052 -29.689 1.00 60.03 207 ILE A O 1
ATOM 1652 N N . GLU A 1 208 ? 11.187 1.225 -27.797 1.00 58.66 208 GLU A N 1
ATOM 1653 C CA . GLU A 1 208 ? 11.027 2.517 -28.475 1.00 58.66 208 GLU A CA 1
ATOM 1654 C C . GLU A 1 208 ? 12.264 2.851 -29.321 1.00 58.66 208 GLU A C 1
ATOM 1656 O O . GLU A 1 208 ? 12.143 3.375 -30.432 1.00 58.66 208 GLU A O 1
ATOM 1661 N N . THR A 1 209 ? 13.457 2.506 -28.830 1.00 64.81 209 THR A N 1
ATOM 1662 C CA . THR A 1 209 ? 14.696 2.618 -29.605 1.00 64.81 209 THR A CA 1
ATOM 1663 C C . THR A 1 209 ? 14.678 1.667 -30.798 1.00 64.81 209 THR A C 1
ATOM 1665 O O . THR A 1 209 ? 14.978 2.104 -31.907 1.00 64.81 209 THR A O 1
ATOM 1668 N N . ASP A 1 210 ? 14.244 0.420 -30.627 1.00 63.44 210 ASP A N 1
ATOM 1669 C CA . ASP A 1 210 ? 14.105 -0.564 -31.702 1.00 63.44 210 ASP A CA 1
ATOM 1670 C C . ASP A 1 210 ? 13.070 -0.127 -32.746 1.00 63.44 210 ASP A C 1
ATOM 1672 O O . ASP A 1 210 ? 13.316 -0.258 -33.945 1.00 63.44 210 ASP A O 1
ATOM 1676 N N . ILE A 1 211 ? 11.950 0.472 -32.326 1.00 76.88 211 ILE A N 1
ATOM 1677 C CA . ILE A 1 211 ? 10.950 1.076 -33.217 1.00 76.88 211 ILE A CA 1
ATOM 1678 C C . ILE A 1 211 ? 11.566 2.252 -33.978 1.00 76.88 211 ILE A C 1
ATOM 1680 O O . ILE A 1 211 ? 11.443 2.307 -35.199 1.00 76.88 211 ILE A O 1
ATOM 1684 N N . LYS A 1 212 ? 12.287 3.162 -33.311 1.00 74.12 212 LYS A N 1
ATOM 1685 C CA . LYS A 1 212 ? 12.970 4.294 -33.969 1.00 74.12 212 LYS A CA 1
ATOM 1686 C C . LYS A 1 212 ? 14.048 3.831 -34.947 1.00 74.12 212 LYS A C 1
ATOM 1688 O O . LYS A 1 212 ? 14.212 4.425 -36.017 1.00 74.12 212 LYS A O 1
ATOM 1693 N N . VAL A 1 213 ? 14.785 2.774 -34.614 1.00 81.12 213 VAL A N 1
ATOM 1694 C CA . VAL A 1 213 ? 15.766 2.154 -35.511 1.00 81.12 213 VAL A CA 1
ATOM 1695 C C . VAL A 1 213 ? 15.053 1.517 -36.701 1.00 81.12 213 VAL A C 1
ATOM 1697 O O . VAL A 1 213 ? 15.434 1.794 -37.838 1.00 81.12 213 VAL A O 1
ATOM 1700 N N . LEU A 1 214 ? 13.989 0.742 -36.478 1.00 79.75 214 LEU A N 1
ATOM 1701 C CA . LEU A 1 214 ? 13.187 0.130 -37.537 1.00 79.75 214 LEU A CA 1
ATOM 1702 C C . LEU A 1 214 ? 12.568 1.191 -38.458 1.00 79.75 214 LEU A C 1
ATOM 1704 O O . LEU A 1 214 ? 12.667 1.073 -39.675 1.00 79.75 214 LEU A O 1
ATOM 1708 N N . GLU A 1 215 ? 12.017 2.271 -37.907 1.00 75.31 215 GLU A N 1
ATOM 1709 C CA . GLU A 1 215 ? 11.546 3.426 -38.673 1.00 75.31 215 GLU A CA 1
ATOM 1710 C C . GLU A 1 215 ? 12.663 4.050 -39.502 1.00 75.31 215 GLU A C 1
ATOM 1712 O O . GLU A 1 215 ? 12.455 4.384 -40.666 1.00 75.31 215 GLU A O 1
ATOM 1717 N N . THR A 1 216 ? 13.851 4.217 -38.920 1.00 76.88 216 THR A N 1
ATOM 1718 C CA . THR A 1 216 ? 15.007 4.785 -39.619 1.00 76.88 216 THR A CA 1
ATOM 1719 C C . THR A 1 216 ? 15.439 3.888 -40.781 1.00 76.88 216 THR A C 1
ATOM 1721 O O . THR A 1 216 ? 15.743 4.391 -41.865 1.00 76.88 216 THR A O 1
ATOM 1724 N N . LEU A 1 217 ? 15.416 2.565 -40.597 1.00 81.69 217 LEU A N 1
ATOM 1725 C CA . LEU A 1 217 ? 15.700 1.587 -41.649 1.00 81.69 217 LEU A CA 1
ATOM 1726 C C . LEU A 1 217 ? 14.627 1.614 -42.748 1.00 81.69 217 LEU A C 1
ATOM 1728 O O . LEU A 1 217 ? 14.976 1.726 -43.922 1.00 81.69 217 LEU A O 1
ATOM 1732 N N . LEU A 1 218 ? 13.341 1.631 -42.385 1.00 78.56 218 LEU A N 1
ATOM 1733 C CA . LEU A 1 218 ? 12.217 1.715 -43.327 1.00 78.56 218 LEU A CA 1
ATOM 1734 C C . LEU A 1 218 ? 12.202 3.041 -44.105 1.00 78.56 218 LEU A C 1
ATOM 1736 O O . LEU A 1 218 ? 11.945 3.041 -45.309 1.00 78.56 218 LEU A O 1
ATOM 1740 N N . LYS A 1 219 ? 12.537 4.164 -43.451 1.00 76.00 219 LYS A N 1
ATOM 1741 C CA . LYS A 1 219 ? 12.705 5.483 -44.091 1.00 76.00 219 LYS A CA 1
ATOM 1742 C C . LYS A 1 219 ? 13.848 5.454 -45.099 1.00 76.00 219 LYS A C 1
ATOM 1744 O O . LYS A 1 219 ? 13.695 5.955 -46.211 1.00 76.00 219 LYS A O 1
ATOM 1749 N N . ARG A 1 220 ? 14.978 4.835 -44.740 1.00 76.31 220 ARG A N 1
ATOM 1750 C CA . ARG A 1 220 ? 16.144 4.683 -45.625 1.00 76.31 220 ARG A CA 1
ATOM 1751 C C . ARG A 1 220 ? 15.851 3.783 -46.830 1.00 76.31 220 ARG A C 1
ATOM 1753 O O . ARG A 1 220 ? 16.412 4.007 -47.897 1.00 76.31 220 ARG A O 1
ATOM 1760 N N . GLU A 1 221 ? 14.982 2.793 -46.665 1.00 79.12 221 GLU A N 1
ATOM 1761 C CA . GLU A 1 221 ? 14.572 1.854 -47.718 1.00 79.12 221 GLU A CA 1
ATOM 1762 C C . GLU A 1 221 ? 13.377 2.351 -48.552 1.00 79.12 221 GLU A C 1
ATOM 1764 O O . GLU A 1 221 ? 12.987 1.698 -49.517 1.00 79.12 221 GLU A O 1
ATOM 1769 N N . GLY A 1 222 ? 12.814 3.525 -48.234 1.00 75.50 222 GLY A N 1
ATOM 1770 C CA . GLY A 1 222 ? 11.679 4.108 -48.958 1.00 75.50 222 GLY A CA 1
ATOM 1771 C C . GLY A 1 222 ? 10.343 3.397 -48.707 1.00 75.50 222 GLY A C 1
ATOM 1772 O O . GLY A 1 222 ? 9.410 3.558 -49.490 1.00 75.50 222 GLY A O 1
ATOM 1773 N N . LEU A 1 223 ? 10.248 2.615 -47.627 1.00 68.19 223 LEU A N 1
ATOM 1774 C CA . LEU A 1 223 ? 9.104 1.763 -47.276 1.00 68.19 223 LEU A CA 1
ATOM 1775 C C . LEU A 1 223 ? 8.240 2.338 -46.140 1.00 68.19 223 LEU A C 1
ATOM 1777 O O . LEU A 1 223 ? 7.392 1.638 -45.587 1.00 68.19 223 LEU A O 1
ATOM 1781 N N . SER A 1 224 ? 8.438 3.600 -45.757 1.00 63.97 224 SER A N 1
ATOM 1782 C CA . SER A 1 224 ? 7.642 4.227 -44.697 1.00 63.97 224 SER A CA 1
ATOM 1783 C C . SER A 1 224 ? 6.206 4.496 -45.146 1.00 63.97 224 SER A C 1
ATOM 1785 O O . SER A 1 224 ? 5.978 5.219 -46.116 1.00 63.97 224 SER A O 1
ATOM 1787 N N . ALA A 1 225 ? 5.232 3.948 -44.414 1.00 56.03 225 ALA A N 1
ATOM 1788 C CA . ALA A 1 225 ? 3.826 4.281 -44.616 1.00 56.03 225 ALA A CA 1
ATOM 1789 C C . ALA A 1 225 ? 3.519 5.711 -44.105 1.00 56.03 225 ALA A C 1
ATOM 1791 O O . ALA A 1 225 ? 4.129 6.139 -43.121 1.00 56.03 225 ALA A O 1
ATOM 1792 N N . PRO A 1 226 ? 2.569 6.445 -44.723 1.00 56.75 226 PRO A N 1
ATOM 1793 C CA . PRO A 1 226 ? 2.253 7.835 -44.363 1.00 56.75 226 PRO A CA 1
ATOM 1794 C C . PRO A 1 226 ? 1.757 8.048 -42.920 1.00 56.75 226 PRO A C 1
ATOM 1796 O O . PRO A 1 226 ? 1.839 9.167 -42.422 1.00 56.75 226 PRO A O 1
ATOM 1799 N N . ASP A 1 227 ? 1.286 6.995 -42.245 1.00 52.12 227 ASP A N 1
ATOM 1800 C CA . ASP A 1 227 ? 0.629 7.077 -40.929 1.00 52.12 227 ASP A CA 1
ATOM 1801 C C . ASP A 1 227 ? 1.557 6.803 -39.726 1.00 52.12 227 ASP A C 1
ATOM 1803 O O . ASP A 1 227 ? 1.098 6.765 -38.589 1.00 52.12 227 ASP A O 1
ATOM 1807 N N . PHE A 1 228 ? 2.871 6.649 -39.929 1.00 53.16 228 PHE A N 1
ATOM 1808 C CA . PHE A 1 228 ? 3.839 6.421 -38.836 1.00 53.16 228 PHE A CA 1
ATOM 1809 C C . PHE A 1 228 ? 4.294 7.695 -38.103 1.00 53.16 228 PHE A C 1
ATOM 1811 O O . PHE A 1 228 ? 5.289 7.676 -37.385 1.00 53.16 228 PHE A O 1
ATOM 1818 N N . ASN A 1 229 ? 3.601 8.823 -38.265 1.00 50.66 229 ASN A N 1
ATOM 1819 C CA . ASN A 1 229 ? 3.965 10.049 -37.560 1.00 50.66 229 ASN A CA 1
ATOM 1820 C C . ASN A 1 229 ? 3.238 10.124 -36.206 1.00 50.66 229 ASN A C 1
ATOM 1822 O O . ASN A 1 229 ? 2.217 10.801 -36.075 1.00 50.66 229 ASN A O 1
ATOM 1826 N N . ILE A 1 230 ? 3.750 9.412 -35.197 1.00 53.47 230 ILE A N 1
ATOM 1827 C CA . ILE A 1 230 ? 3.341 9.612 -33.800 1.00 53.47 230 ILE A CA 1
ATOM 1828 C C . ILE A 1 230 ? 4.081 10.852 -33.284 1.00 53.47 230 ILE A C 1
ATOM 1830 O O . ILE A 1 230 ? 5.130 10.769 -32.654 1.00 53.47 230 ILE A O 1
ATOM 1834 N N . GLU A 1 231 ? 3.550 12.027 -33.607 1.00 45.66 231 GLU A N 1
ATOM 1835 C CA . GLU A 1 231 ? 3.952 13.282 -32.979 1.00 45.66 231 GLU A CA 1
ATOM 1836 C C . GLU A 1 231 ? 2.863 13.687 -31.979 1.00 45.66 231 GLU A C 1
ATOM 1838 O O . GLU A 1 231 ? 1.864 14.311 -32.349 1.00 45.66 231 GLU A O 1
ATOM 1843 N N . LYS A 1 232 ? 3.036 13.271 -30.717 1.00 37.16 232 LYS A N 1
ATOM 1844 C CA . LYS A 1 232 ? 2.652 14.018 -29.508 1.00 37.16 232 LYS A CA 1
ATOM 1845 C C . LYS A 1 232 ? 3.135 13.350 -28.230 1.00 37.16 232 LYS A C 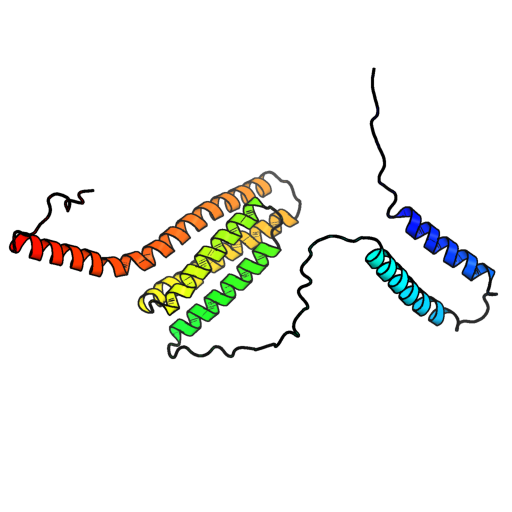1
ATOM 1847 O O . LYS A 1 232 ? 2.880 12.139 -28.078 1.00 37.16 232 LYS A O 1
#

Secondary structure (DSSP, 8-state):
-----------SSHHHHHHHHHHHHHHHHHS----GGGGHHHHHHHHHHHHHHHHHHHTT------------------------S-HHHHHHHHHHHHHHHHHHHHHHH---HHHHHHHHHHHHHHHHHHHHHHH-GGGHHHHHHIIIIIHHHHHHHHHHHHHHHHT----HHHHHHHHHHHHHHHHHHHHHHHHHHHHHHHHHHHHHHHHHHHHHHHHHTT---TT-----

Solvent-accessible surface area (backbone atoms only — not comparable to full-atom values): 14042 Å² total; per-residue (Å²): 140,87,86,77,89,85,82,86,91,86,79,75,65,65,61,56,53,52,53,54,49,52,52,51,52,55,53,61,72,76,47,87,91,79,69,90,76,66,70,64,60,59,58,57,50,50,56,53,50,51,51,52,52,54,54,52,54,64,73,71,56,92,74,82,87,72,84,78,75,71,79,67,79,80,74,79,70,74,70,68,79,74,72,76,83,39,74,67,53,47,48,42,50,51,52,40,53,50,52,48,52,53,50,53,53,48,42,72,67,42,80,55,65,77,56,30,54,50,47,51,52,44,46,54,51,50,51,52,48,46,55,40,37,78,77,40,67,85,46,39,70,58,49,44,48,43,58,71,59,50,46,58,51,54,53,48,53,53,52,52,42,42,54,52,62,71,64,68,61,88,42,74,69,53,53,52,49,44,52,51,49,57,55,48,51,56,55,47,45,54,52,48,50,52,51,49,57,50,62,59,54,69,63,45,54,59,55,54,47,49,49,52,49,50,48,50,51,29,54,74,70,72,66,60,64,93,81,75,74,87,84,130

Foldseek 3Di:
DDDDDDDDDPPDPPVVVVVVVVVVVVVPVPDDPDDDPPPPVVVVVVVVVVVVVVVVVVVPDPDPDDPPPPPDPPPPPPVPQPPPVDPLLSVLLVLLVVLLVLLVVLLVQADDPLVNVLSVLVSVLSVLLNVVCVVDVVCSVVSVCCSPPVSVVLSVLSVLLSVLVVVPDPDPVSVVSNVVSSVVSVVVSVVSVVSSVVVVVVVVVVVVVVVVVVQVVCVVVVNDDPPPPPDD

Sequence (232 aa):
MPRKRNTKDKHGTGAAFLAAAAVWVVWALLFPLYQAWHFALPLAFSILAARAVASFIRKKHPSEDEEEYEPEPAVKTQEEPKSTGNPELDLVLKEGKLALSELGRLYAAINKPDVKQRVLKIIDITDKIVRDAERDPNDIPQIKKFLNVYMPTTIKLLNEYDRMYASGVSGENISGTMTRIENALDGIIEAYARHYDNLFSNDHIDIETDIKVLETLLKREGLSAPDFNIEK

Radius of gyration: 31.64 Å; Cα contacts (8 Å, |Δi|>4): 90; chains: 1; bounding box: 78×53×98 Å

pLDDT: mean 75.18, std 18.28, range [37.16, 98.0]

Nearest PDB structures (foldseek):
  1x8z-assembly1_A-2  TM=4.014E-01  e=2.311E-01  Arabidopsis thaliana
  1x8z-assembly3_A  TM=4.014E-01  e=2.311E-01  Arabidopsis thaliana
  1xg2-assembly1_B  TM=3.815E-01  e=3.798E-01  Actinidia chinensis
  5j0l-assembly1_B  TM=3.628E-01  e=5.905E-01  synthetic construct
  1s8l-assembly1_A  TM=3.713E-01  e=9.702E-01  Halobacterium sp.